Protein AF-A0A1Y4BLJ4-F1 (afdb_monomer_lite)

Foldseek 3Di:
DDDDDDDDDDDDDDDDDDDDDDDDDDDDDDDDDDDDDDDDDDDDDDDDDDDDDDDDDDDDDDDDDDDDDDDDDDDDDDDDDDDDDDDDDDDDDDDDDDDDDDDDDDDPDPPPCDPDPPPPDQDPLSQVCLQQVENAAEEDLLALADQNQPAVCVVLVFQEEEEADDVCQPDVVSVVVSVVSHDPNHHYHYYYLVVVLVCRVVRVNSVGNYHYYYNDLVSVLSSVVSPRDAQEYEYAADDPDDDDWDDQDPRDTHDPVSLVSVQVCVVVNYFYWYDHHPPDDIDTCNVVSD

Radius of gyration: 38.66 Å; chains: 1; bounding box: 115×110×74 Å

Sequence (290 aa):
MPAAWARSSCCPTPRRSSAIERACCASRSTRGAMPSCSVSTGPAPRPSASSRTTWSSATSCSPGRTPRSLRSITGRRACGRPRPTPRRAVASTVARATCSTSPTAFARVGAHRGPRPRCSTATDKDRRDMETGIIHFRVDDRMLHGIVATQWVPISKATRAMVVDGPASTNDVVRASLKMACPPGVALSVIDCTKATNNILAGKYANQRVFCVFRYIRSAYELFRAGVPMPQLNLGNVTQNTGNVTVLDKTVRVSDEERDMLREMRDGGVKITVRFLPGDTEQDVGSLLG

pLDDT: mean 70.47, std 27.82, range [27.05, 98.44]

Secondary structure (DSSP, 8-state):
-----------------------------------------PPPPPPP--------------------------------PPPPPP----------PPP--------------PPPP------HHHHHHHHH-EEEEEEETT-S-THIIIIIHHHTT-SEEEEE-HHHHH-HHHHHHHHHHSPTTPEEEEE-HHHHHHHHHTTTTTTS-EEEEESSHHHHHHHHHTT---SEEEEEEB----SS-EEEETTEEE-HHHHHHHHHHHHTT-EEEE-SSTTSPPEE-TTT--

Structure (mmCIF, N/CA/C/O backbone):
data_AF-A0A1Y4BLJ4-F1
#
_entry.id   AF-A0A1Y4BLJ4-F1
#
loop_
_atom_site.group_PDB
_atom_site.id
_atom_site.type_symbol
_atom_site.label_atom_id
_atom_site.label_alt_id
_atom_site.label_comp_id
_atom_site.label_asym_id
_atom_site.label_entity_id
_atom_site.label_seq_id
_atom_site.pdbx_PDB_ins_code
_atom_site.Cartn_x
_atom_site.Cartn_y
_atom_site.Cartn_z
_atom_site.occupancy
_atom_site.B_iso_or_equiv
_atom_site.auth_seq_id
_atom_site.auth_comp_id
_atom_site.auth_asym_id
_atom_site.auth_atom_id
_atom_site.pdbx_PDB_model_num
ATOM 1 N N . MET A 1 1 ? -51.574 -31.878 -22.150 1.00 35.66 1 MET A N 1
ATOM 2 C CA . MET A 1 1 ? -50.120 -31.615 -22.293 1.00 35.66 1 MET A CA 1
ATOM 3 C C . MET A 1 1 ? -49.886 -30.941 -23.643 1.00 35.66 1 MET A C 1
ATOM 5 O O . MET A 1 1 ? -50.709 -31.164 -24.521 1.00 35.66 1 MET A O 1
ATOM 9 N N . PRO A 1 2 ? -48.911 -30.026 -23.760 1.00 59.56 2 PRO A N 1
ATOM 10 C CA . PRO A 1 2 ? -49.129 -28.598 -23.497 1.00 59.56 2 PRO A CA 1
ATOM 11 C C . PRO A 1 2 ? -49.473 -27.775 -24.751 1.00 59.56 2 PRO A C 1
ATOM 13 O O . PRO A 1 2 ? -49.305 -28.229 -25.877 1.00 59.56 2 PRO A O 1
ATOM 16 N N . ALA A 1 3 ? -49.924 -26.538 -24.534 1.00 37.41 3 ALA A N 1
ATOM 17 C CA . ALA A 1 3 ? -50.293 -25.584 -25.577 1.00 37.41 3 ALA A CA 1
ATOM 18 C C . ALA A 1 3 ? -49.527 -24.257 -25.424 1.00 37.41 3 ALA A C 1
ATOM 20 O O . ALA A 1 3 ? -49.314 -23.838 -24.294 1.00 37.41 3 ALA A O 1
ATOM 21 N N . ALA A 1 4 ? -49.241 -23.610 -26.566 1.00 38.72 4 ALA A N 1
ATOM 22 C CA . ALA A 1 4 ? -49.120 -22.154 -26.801 1.00 38.72 4 ALA A CA 1
ATOM 23 C C . ALA A 1 4 ? -48.122 -21.299 -25.961 1.00 38.72 4 ALA A C 1
ATOM 25 O O . ALA A 1 4 ? -47.819 -21.607 -24.822 1.00 38.72 4 ALA A O 1
ATOM 26 N N . TRP A 1 5 ? -47.569 -20.166 -26.423 1.00 32.75 5 TRP A N 1
ATOM 27 C CA . TRP A 1 5 ? -47.497 -19.497 -27.742 1.00 32.75 5 TRP A CA 1
ATOM 28 C C . TRP A 1 5 ? -46.271 -18.538 -27.744 1.00 32.75 5 TRP A C 1
ATOM 30 O O . TRP A 1 5 ? -45.595 -18.383 -26.731 1.00 32.75 5 TRP A O 1
ATOM 40 N N . ALA A 1 6 ? -45.968 -17.897 -28.877 1.00 37.75 6 ALA A N 1
ATOM 41 C CA . ALA A 1 6 ? -44.774 -17.056 -29.079 1.00 37.75 6 ALA A CA 1
ATOM 42 C C . ALA A 1 6 ? -44.857 -15.624 -28.495 1.00 37.75 6 ALA A C 1
ATOM 44 O O . ALA A 1 6 ? -45.963 -15.101 -28.349 1.00 37.75 6 ALA A O 1
ATOM 45 N N . ARG A 1 7 ? -43.698 -14.932 -28.366 1.00 33.34 7 ARG A N 1
ATOM 46 C CA . ARG A 1 7 ? -43.428 -13.659 -29.097 1.00 33.34 7 ARG A CA 1
ATOM 47 C C . ARG A 1 7 ? -42.016 -13.041 -28.940 1.00 33.34 7 ARG A C 1
ATOM 49 O O . ARG A 1 7 ? -41.541 -12.811 -27.840 1.00 33.34 7 ARG A O 1
ATOM 56 N N . SER A 1 8 ? -41.431 -12.736 -30.106 1.00 35.31 8 SER A N 1
ATOM 57 C CA . SER A 1 8 ? -40.645 -11.548 -30.527 1.00 35.31 8 SER A CA 1
ATOM 58 C C . SER A 1 8 ? -39.742 -10.744 -29.568 1.00 35.31 8 SER A C 1
ATOM 60 O O . SER A 1 8 ? -40.164 -10.212 -28.547 1.00 35.31 8 SER A O 1
ATOM 62 N N . SER A 1 9 ? -38.530 -10.499 -30.074 1.00 39.00 9 SER A N 1
ATOM 63 C CA . SER A 1 9 ? -37.517 -9.517 -29.666 1.00 39.00 9 SER A CA 1
ATOM 64 C C . SER A 1 9 ? -37.876 -8.052 -29.986 1.00 39.00 9 SER A C 1
ATOM 66 O O . SER A 1 9 ? -38.661 -7.792 -30.896 1.00 39.00 9 SER A O 1
ATOM 68 N N . CYS A 1 10 ? -37.226 -7.092 -29.306 1.00 32.41 10 CYS A N 1
ATOM 69 C CA . CYS A 1 10 ? -37.068 -5.711 -29.793 1.00 32.41 10 CYS A CA 1
ATOM 70 C C . CYS A 1 10 ? -35.904 -4.959 -29.103 1.00 32.41 10 CYS A C 1
ATOM 72 O O . CYS A 1 10 ? -35.765 -5.013 -27.883 1.00 32.41 10 CYS A O 1
ATOM 74 N N . CYS A 1 11 ? -35.101 -4.219 -29.877 1.00 30.95 11 CYS A N 1
ATOM 75 C CA . CYS A 1 11 ? -34.171 -3.195 -29.372 1.00 30.95 11 CYS A CA 1
ATOM 76 C C . CYS A 1 11 ? -34.894 -1.848 -29.156 1.00 30.95 11 CYS A C 1
ATOM 78 O O . CYS A 1 11 ? -35.890 -1.596 -29.834 1.00 30.95 11 CYS A O 1
ATOM 80 N N . PRO A 1 12 ? -34.339 -0.924 -28.346 1.00 43.19 12 PRO A N 1
ATOM 81 C CA . PRO A 1 12 ? -34.752 0.478 -28.355 1.00 43.19 12 PRO A CA 1
ATOM 82 C C . PRO A 1 12 ? -33.620 1.440 -28.771 1.00 43.19 12 PRO A C 1
ATOM 84 O O . PRO A 1 12 ? -32.671 1.658 -28.025 1.00 43.19 12 PRO A O 1
ATOM 87 N N . THR A 1 13 ? -33.774 2.099 -29.923 1.00 33.59 13 THR A N 1
ATOM 88 C CA . THR A 1 13 ? -33.247 3.454 -30.214 1.00 33.59 13 THR A CA 1
ATOM 89 C C . THR A 1 13 ? -34.308 4.202 -31.071 1.00 33.59 13 THR A C 1
ATOM 91 O O . THR A 1 13 ? -35.370 3.632 -31.329 1.00 33.59 13 THR A O 1
ATOM 94 N N . PRO A 1 14 ? -34.199 5.514 -31.360 1.00 55.25 14 PRO A N 1
ATOM 95 C CA . PRO A 1 14 ? -34.976 6.510 -30.620 1.00 55.25 14 PRO A CA 1
ATOM 96 C C . PRO A 1 14 ? -35.946 7.317 -31.508 1.00 55.25 14 PRO A C 1
ATOM 98 O O . PRO A 1 14 ? -35.829 7.326 -32.734 1.00 55.25 14 PRO A O 1
ATOM 101 N N . ARG A 1 15 ? -36.859 8.104 -30.911 1.00 29.83 15 ARG A N 1
ATOM 102 C CA . ARG A 1 15 ? -37.579 9.152 -31.664 1.00 29.83 15 ARG A CA 1
ATOM 103 C C . ARG A 1 15 ? -37.903 10.413 -30.860 1.00 29.83 15 ARG A C 1
ATOM 105 O O . ARG A 1 15 ? -38.244 10.358 -29.686 1.00 29.83 15 ARG A O 1
ATOM 112 N N . ARG A 1 16 ? -37.768 11.550 -31.551 1.00 32.91 16 ARG A N 1
ATOM 113 C CA . ARG A 1 16 ? -38.092 12.921 -31.117 1.00 32.91 16 ARG A CA 1
ATOM 114 C C . ARG A 1 16 ? -39.592 13.221 -31.221 1.00 32.91 16 ARG A C 1
ATOM 116 O O . ARG A 1 16 ? -40.241 12.637 -32.086 1.00 32.91 16 ARG A O 1
ATOM 123 N N . SER A 1 17 ? -40.035 14.223 -30.447 1.00 33.62 17 SER A N 1
ATOM 124 C CA . SER A 1 17 ? -40.948 15.353 -30.784 1.00 33.62 17 SER A CA 1
ATOM 125 C C . SER A 1 17 ? -41.702 15.810 -29.516 1.00 33.62 17 SER A C 1
ATOM 127 O O . SER A 1 17 ? -41.994 14.966 -28.682 1.00 33.62 17 SER A O 1
ATOM 129 N N . SER A 1 18 ? -42.045 17.083 -29.275 1.00 34.25 18 SER A N 1
ATOM 130 C CA . SER A 1 18 ? -41.804 18.328 -30.032 1.00 34.25 18 SER A CA 1
ATOM 131 C C . SER A 1 18 ? -42.092 19.588 -29.189 1.00 34.25 18 SER A C 1
ATOM 133 O O . SER A 1 18 ? -43.053 19.597 -28.435 1.00 34.25 18 SER A O 1
ATOM 135 N N . ALA A 1 19 ? -41.307 20.644 -29.442 1.00 32.88 19 ALA A N 1
ATOM 136 C CA . ALA A 1 19 ? -41.640 22.081 -29.431 1.00 32.88 19 ALA A CA 1
ATOM 137 C C . ALA A 1 19 ? -42.414 22.738 -28.263 1.00 32.88 19 ALA A C 1
ATOM 139 O O . ALA A 1 19 ? -43.613 22.542 -28.103 1.00 32.88 19 ALA A O 1
ATOM 140 N N . ILE A 1 20 ? -41.720 23.681 -27.612 1.00 35.00 20 ILE A N 1
ATOM 141 C CA . ILE A 1 20 ? -42.075 25.109 -27.413 1.00 35.00 20 ILE A CA 1
ATOM 142 C C . ILE A 1 20 ? -40.820 25.794 -26.808 1.00 35.00 20 ILE A C 1
ATOM 144 O O . ILE A 1 20 ? -40.129 25.144 -26.029 1.00 35.00 20 ILE A O 1
ATOM 148 N N . GLU A 1 21 ? -40.406 27.044 -27.056 1.00 32.53 21 GLU A N 1
ATOM 149 C CA . GLU A 1 21 ? -40.410 27.956 -28.226 1.00 32.53 21 GLU A CA 1
ATOM 150 C C . GLU A 1 21 ? -39.072 28.759 -28.150 1.00 32.53 21 GLU A C 1
ATOM 152 O O . GLU A 1 21 ? -38.443 28.813 -27.096 1.00 32.53 21 GLU A O 1
ATOM 157 N N . ARG A 1 22 ? -38.426 29.159 -29.258 1.00 36.25 22 ARG A N 1
ATOM 158 C CA . ARG A 1 22 ? -38.391 30.527 -29.849 1.00 36.25 22 ARG A CA 1
ATOM 159 C C . ARG A 1 22 ? -38.376 31.709 -28.854 1.00 36.25 22 ARG A C 1
ATOM 161 O O . ARG A 1 22 ? -39.204 31.754 -27.961 1.00 36.25 22 ARG A O 1
ATOM 168 N N . ALA A 1 23 ? -37.543 32.751 -28.997 1.00 34.19 23 ALA A N 1
ATOM 169 C CA . ALA A 1 23 ? -36.453 33.122 -29.935 1.00 34.19 23 ALA A CA 1
ATOM 170 C C . ALA A 1 23 ? -35.557 34.199 -29.222 1.00 34.19 23 ALA A C 1
ATOM 172 O O . ALA A 1 23 ? -35.856 34.534 -28.084 1.00 34.19 23 ALA A O 1
ATOM 173 N N . CYS A 1 24 ? -34.474 34.811 -29.733 1.00 27.05 24 CYS A N 1
ATOM 174 C CA . CYS A 1 24 ? -33.961 34.959 -31.096 1.00 27.05 24 CYS A CA 1
ATOM 175 C C . CYS A 1 24 ? -32.434 35.247 -31.136 1.00 27.05 24 CYS A C 1
ATOM 177 O O . CYS A 1 24 ? -31.898 35.910 -30.255 1.00 27.05 24 CYS A O 1
ATOM 179 N N . CYS A 1 25 ? -31.790 34.746 -32.199 1.00 28.75 25 CYS A N 1
ATOM 180 C CA . CYS A 1 25 ? -30.674 35.283 -33.006 1.00 28.75 25 CYS A CA 1
ATOM 181 C C . CYS A 1 25 ? -29.884 36.528 -32.529 1.00 28.75 25 CYS A C 1
ATOM 183 O O . CYS A 1 25 ? -30.469 37.572 -32.289 1.00 28.75 25 CYS A O 1
ATOM 185 N N . ALA A 1 26 ? -28.545 36.457 -32.423 1.00 31.36 26 ALA A N 1
ATOM 186 C CA . ALA A 1 26 ? -27.520 36.627 -33.493 1.00 31.36 26 ALA A CA 1
ATOM 187 C C . ALA A 1 26 ? -27.011 38.097 -33.588 1.00 31.36 26 ALA A C 1
ATOM 189 O O . ALA A 1 26 ? -27.719 39.001 -33.183 1.00 31.36 26 ALA A O 1
ATOM 190 N N . SER A 1 27 ? -25.800 38.440 -34.058 1.00 30.98 27 SER A N 1
ATOM 191 C CA . SER A 1 27 ? -24.889 37.737 -34.977 1.00 30.98 27 SER A CA 1
ATOM 192 C C . SER A 1 27 ? -23.421 38.226 -34.926 1.00 30.98 27 SER A C 1
ATOM 194 O O . SER A 1 27 ? -23.173 39.389 -34.643 1.00 30.98 27 SER A O 1
ATOM 196 N N . ARG A 1 28 ? -22.491 37.358 -35.363 1.00 32.22 28 ARG A N 1
ATOM 197 C CA . ARG A 1 28 ? -21.242 37.624 -36.135 1.00 32.22 28 ARG A CA 1
ATOM 198 C C . ARG A 1 28 ? -20.278 38.771 -35.735 1.00 32.22 28 ARG A C 1
ATOM 200 O O . ARG A 1 28 ? -20.474 39.921 -36.090 1.00 32.22 28 ARG A O 1
ATOM 207 N N . SER A 1 29 ? -19.085 38.349 -35.298 1.00 34.62 29 SER A N 1
ATOM 208 C CA . SER A 1 29 ? -17.790 38.571 -35.986 1.00 34.62 29 SER A CA 1
ATOM 209 C C . SER A 1 29 ? -17.486 39.947 -36.619 1.00 34.62 29 SER A C 1
ATOM 211 O O . SER A 1 29 ? -17.826 40.181 -37.781 1.00 34.62 29 SER A O 1
ATOM 213 N N . THR A 1 30 ? -16.561 40.685 -35.999 1.00 34.88 30 THR A N 1
ATOM 214 C CA . THR A 1 30 ? -15.548 41.503 -36.699 1.00 34.88 30 THR A CA 1
ATOM 215 C C . THR A 1 30 ? -14.165 41.325 -36.062 1.00 34.88 30 THR A C 1
ATOM 217 O O . THR A 1 30 ? -14.036 41.015 -34.880 1.00 34.88 30 THR A O 1
ATOM 220 N N . ARG A 1 31 ? -13.114 41.470 -36.879 1.00 34.25 31 ARG A N 1
ATOM 221 C CA . ARG A 1 31 ? -11.702 41.450 -36.453 1.00 34.25 31 ARG A CA 1
ATOM 222 C C . ARG A 1 31 ? -11.334 42.825 -35.882 1.00 34.25 31 ARG A C 1
ATOM 224 O O . ARG A 1 31 ? -11.789 43.822 -36.433 1.00 34.25 31 ARG A O 1
ATOM 231 N N . GLY A 1 32 ? -10.452 42.895 -34.885 1.00 29.45 32 GLY A N 1
ATOM 232 C CA . GLY A 1 32 ? -9.951 44.180 -34.380 1.00 29.45 32 GLY A CA 1
ATOM 233 C C . GLY A 1 32 ? -8.792 44.051 -33.389 1.00 29.45 32 GLY A C 1
ATOM 234 O O . GLY A 1 32 ? -8.998 43.580 -32.283 1.00 29.45 32 GLY A O 1
ATOM 235 N N . ALA A 1 33 ? -7.604 44.453 -33.849 1.00 32.00 33 ALA A N 1
ATOM 236 C CA . ALA A 1 33 ? -6.382 44.887 -33.150 1.00 32.00 33 ALA A CA 1
ATOM 237 C C . ALA A 1 33 ? -6.134 44.569 -31.651 1.00 32.00 33 ALA A C 1
ATOM 239 O O . ALA A 1 33 ? -6.937 44.854 -30.767 1.00 32.00 33 ALA A O 1
ATOM 240 N N . MET A 1 34 ? -4.892 44.153 -31.364 1.00 34.72 34 MET A N 1
ATOM 241 C CA . MET A 1 34 ? -4.270 44.296 -30.038 1.00 34.72 34 MET A CA 1
ATOM 242 C C . MET A 1 34 ? -4.159 45.770 -29.615 1.00 34.72 34 MET A C 1
ATOM 244 O O . MET A 1 34 ? -3.979 46.642 -30.468 1.00 34.72 34 MET A O 1
ATOM 248 N N . PRO A 1 35 ? -4.052 46.015 -28.300 1.00 43.50 35 PRO A N 1
ATOM 249 C CA . PRO A 1 35 ? -3.021 46.920 -27.797 1.00 43.50 35 PRO A CA 1
ATOM 250 C C . PRO A 1 35 ? -2.031 46.200 -26.874 1.00 43.50 35 PRO A C 1
ATOM 252 O O . PRO A 1 35 ? -2.397 45.430 -25.989 1.00 43.50 35 PRO A O 1
ATOM 255 N N . SER A 1 36 ? -0.753 46.508 -27.062 1.00 36.56 36 SER A N 1
ATOM 256 C CA . SER A 1 36 ? 0.335 46.178 -26.145 1.00 36.56 36 SER A CA 1
ATOM 257 C C . SER A 1 36 ? 0.337 47.088 -24.912 1.00 36.56 36 SER A C 1
ATOM 259 O O . SER A 1 36 ? 0.323 48.304 -25.077 1.00 36.56 36 SER A O 1
ATOM 261 N N . CYS A 1 37 ? 0.508 46.518 -23.717 1.00 30.61 37 CYS A N 1
ATOM 262 C CA . CYS A 1 37 ? 1.070 47.182 -22.531 1.00 30.61 37 CYS A CA 1
ATOM 263 C C . CYS A 1 37 ? 1.737 46.092 -21.669 1.00 30.61 37 CYS A C 1
ATOM 265 O O . CYS A 1 37 ? 1.065 45.228 -21.120 1.00 30.61 37 CYS A O 1
ATOM 267 N N . SER A 1 38 ? 3.055 45.913 -21.778 1.00 38.31 38 SER A N 1
ATOM 268 C CA . SER A 1 38 ? 4.094 46.624 -21.008 1.00 38.31 38 SER A CA 1
ATOM 269 C C . SER A 1 38 ? 4.268 46.063 -19.591 1.00 38.31 38 SER A C 1
ATOM 271 O O . SER A 1 38 ? 3.486 46.343 -18.687 1.00 38.31 38 SER A O 1
ATOM 273 N N . VAL A 1 39 ? 5.338 45.283 -19.421 1.00 33.94 39 VAL A N 1
ATOM 274 C CA . VAL A 1 39 ? 5.789 44.698 -18.150 1.00 33.94 39 VAL A CA 1
ATOM 275 C C . VAL A 1 39 ? 6.180 45.800 -17.161 1.00 33.94 39 VAL A C 1
ATOM 277 O O . VAL A 1 39 ? 6.984 46.664 -17.501 1.00 33.94 39 VAL A O 1
ATOM 280 N N . SER A 1 40 ? 5.697 45.721 -15.920 1.00 36.75 40 SER A N 1
ATOM 281 C CA . SER A 1 40 ? 6.215 46.502 -14.791 1.00 36.75 40 SER A CA 1
ATOM 282 C C . SER A 1 40 ? 6.749 45.574 -13.693 1.00 36.75 40 SER A C 1
ATOM 284 O O . SER A 1 40 ? 6.015 44.917 -12.959 1.00 36.75 40 SER A O 1
ATOM 286 N N . THR A 1 41 ? 8.074 45.501 -13.589 1.00 37.34 41 THR A N 1
ATOM 287 C CA . THR A 1 41 ? 8.782 44.772 -12.530 1.00 37.34 41 THR A CA 1
ATOM 288 C C . THR A 1 41 ? 8.786 45.578 -11.230 1.00 37.34 41 THR A C 1
ATOM 290 O O . THR A 1 41 ? 9.502 46.574 -11.129 1.00 37.34 41 THR A O 1
ATOM 293 N N . GLY A 1 42 ? 8.029 45.136 -10.222 1.00 36.09 42 GLY A N 1
ATOM 294 C CA . GLY A 1 42 ? 8.128 45.639 -8.846 1.00 36.09 42 GLY A CA 1
ATOM 295 C C . GLY A 1 42 ? 9.222 44.900 -8.049 1.00 36.09 42 GLY A C 1
ATOM 296 O O . GLY A 1 42 ? 9.293 43.673 -8.145 1.00 36.09 42 GLY A O 1
ATOM 297 N N . PRO A 1 43 ? 10.092 45.591 -7.286 1.00 53.94 43 PRO A N 1
ATOM 298 C CA . PRO A 1 43 ? 11.220 44.961 -6.597 1.00 53.94 43 PRO A CA 1
ATOM 299 C C . PRO A 1 43 ? 10.835 44.279 -5.273 1.00 53.94 43 PRO A C 1
ATOM 301 O O . PRO A 1 43 ? 9.927 44.708 -4.563 1.00 53.94 43 PRO A O 1
ATOM 304 N N . ALA A 1 44 ? 11.589 43.238 -4.910 1.00 40.44 44 ALA A N 1
ATOM 305 C CA . ALA A 1 44 ? 11.437 42.510 -3.651 1.00 40.44 44 ALA A CA 1
ATOM 306 C C . ALA A 1 44 ? 11.910 43.326 -2.421 1.00 40.44 44 ALA A C 1
ATOM 308 O O . ALA A 1 44 ? 12.878 44.088 -2.527 1.00 40.44 44 ALA A O 1
ATOM 309 N N . PRO A 1 45 ? 11.294 43.140 -1.235 1.00 49.47 45 PRO A N 1
ATOM 310 C CA . PRO A 1 45 ? 11.709 43.819 -0.011 1.00 49.47 45 PRO A CA 1
ATOM 311 C C . PRO A 1 45 ? 13.050 43.286 0.519 1.00 49.47 45 PRO A C 1
ATOM 313 O O . PRO A 1 45 ? 13.286 42.079 0.585 1.00 49.47 45 PRO A O 1
ATOM 316 N N . ARG A 1 46 ? 13.928 44.203 0.943 1.00 41.28 46 ARG A N 1
ATOM 317 C CA . ARG A 1 46 ? 15.187 43.893 1.642 1.00 41.28 46 ARG A CA 1
ATOM 318 C C . ARG A 1 46 ? 14.959 43.802 3.159 1.00 41.28 46 ARG A C 1
ATOM 320 O O . ARG A 1 46 ? 14.221 44.633 3.685 1.00 41.28 46 ARG A O 1
ATOM 327 N N . PRO A 1 47 ? 15.642 42.899 3.887 1.00 43.25 47 PRO A N 1
ATOM 328 C CA . PRO A 1 47 ? 15.666 42.938 5.346 1.00 43.25 47 PRO A CA 1
ATOM 329 C C . PRO A 1 47 ? 16.514 44.118 5.851 1.00 43.25 47 PRO A C 1
ATOM 331 O O . PRO A 1 47 ? 17.618 44.367 5.362 1.00 43.25 47 PRO A O 1
ATOM 334 N N . SER A 1 48 ? 15.998 44.840 6.844 1.00 39.88 48 SER A N 1
ATOM 335 C CA . SER A 1 48 ? 16.673 45.960 7.506 1.00 39.88 48 SER A CA 1
ATOM 336 C C . SER A 1 48 ? 17.665 45.479 8.566 1.00 39.88 48 SER A C 1
ATOM 338 O O . SER A 1 48 ? 17.301 44.682 9.429 1.00 39.88 48 SER A O 1
ATOM 340 N N . ALA A 1 49 ? 18.885 46.020 8.555 1.00 36.88 49 ALA A N 1
ATOM 341 C CA . ALA A 1 49 ? 19.886 45.784 9.592 1.00 36.88 49 ALA A CA 1
ATOM 342 C C . ALA A 1 49 ? 20.111 47.043 10.447 1.00 36.88 49 ALA A C 1
ATOM 344 O O . ALA A 1 49 ? 20.620 48.055 9.967 1.00 36.88 49 ALA A O 1
ATOM 345 N N . SER A 1 50 ? 19.784 46.942 11.732 1.00 36.38 50 SER A N 1
ATOM 346 C CA . SER A 1 50 ? 20.202 47.827 12.824 1.00 36.38 50 SER A CA 1
ATOM 347 C C . SER A 1 50 ? 20.283 46.963 14.096 1.00 36.38 50 SER A C 1
ATOM 349 O O . SER A 1 50 ? 19.567 45.973 14.203 1.00 36.38 50 SER A O 1
ATOM 351 N N . SER A 1 51 ? 21.162 47.201 15.065 1.00 36.81 51 SER A N 1
ATOM 352 C CA . SER A 1 51 ? 22.138 48.278 15.265 1.00 36.81 51 SER A CA 1
ATOM 353 C C . SER A 1 51 ? 23.415 47.715 15.912 1.00 36.81 51 SER A C 1
ATOM 355 O O . SER A 1 51 ? 23.395 46.669 16.558 1.00 36.81 51 SER A O 1
ATOM 357 N N . ARG A 1 52 ? 24.552 48.407 15.748 1.00 33.31 52 ARG A N 1
ATOM 358 C CA . ARG A 1 52 ? 25.746 48.146 16.568 1.00 33.31 52 ARG A CA 1
ATOM 359 C C . ARG A 1 52 ? 25.627 48.932 17.868 1.00 33.31 52 ARG A C 1
ATOM 361 O O . ARG A 1 52 ? 25.412 50.139 17.805 1.00 33.31 52 ARG A O 1
ATOM 368 N N . THR A 1 53 ? 25.910 48.283 18.990 1.00 35.81 53 THR A N 1
ATOM 369 C CA . THR A 1 53 ? 26.267 48.962 20.239 1.00 35.81 53 THR A CA 1
ATOM 370 C C . THR A 1 53 ? 27.689 48.557 20.598 1.00 35.81 53 THR A C 1
ATOM 372 O O . THR A 1 53 ? 27.979 47.380 20.800 1.00 35.81 53 THR A O 1
ATOM 375 N N . THR A 1 54 ? 28.593 49.528 20.630 1.00 35.38 54 THR A N 1
ATOM 376 C CA . THR A 1 54 ? 29.908 49.402 21.266 1.00 35.38 54 THR A CA 1
ATOM 377 C C . THR A 1 54 ? 29.788 49.788 22.742 1.00 35.38 54 THR A C 1
ATOM 379 O O . THR A 1 54 ? 28.921 50.588 23.077 1.00 35.38 54 THR A O 1
ATOM 382 N N . TRP A 1 55 ? 30.665 49.265 23.609 1.00 29.16 55 TRP A N 1
ATOM 383 C CA . TRP A 1 55 ? 31.563 50.068 24.466 1.00 29.16 55 TRP A CA 1
ATOM 384 C C . TRP A 1 55 ? 32.459 49.182 25.364 1.00 29.16 55 TRP A C 1
ATOM 386 O O . TRP A 1 55 ? 31.996 48.366 26.151 1.00 29.16 55 TRP A O 1
ATOM 396 N N . SER A 1 56 ? 33.766 49.368 25.181 1.00 30.20 56 SER A N 1
ATOM 397 C CA . SER A 1 56 ? 34.881 49.386 26.144 1.00 30.20 56 SER A CA 1
ATOM 398 C C . SER A 1 56 ? 34.803 48.693 27.526 1.00 30.20 56 SER A C 1
ATOM 400 O O . SER A 1 56 ? 34.298 49.244 28.496 1.00 30.20 56 SER A O 1
ATOM 402 N N . SER A 1 57 ? 35.508 47.559 27.625 1.00 31.08 57 SER A N 1
ATOM 403 C CA . SER A 1 57 ? 36.681 47.306 28.503 1.00 31.08 57 SER A CA 1
ATOM 404 C C . SER A 1 57 ? 36.783 47.841 29.955 1.00 31.08 57 SER A C 1
ATOM 406 O O . SER A 1 57 ? 37.006 49.031 30.167 1.00 31.08 57 SER A O 1
ATOM 408 N N . ALA A 1 58 ? 36.942 46.902 30.903 1.00 30.28 58 ALA A N 1
ATOM 409 C CA . ALA A 1 58 ? 37.930 46.925 32.004 1.00 30.28 58 ALA A CA 1
ATOM 410 C C . ALA A 1 58 ? 38.250 45.455 32.397 1.00 30.28 58 ALA A C 1
ATOM 412 O O . ALA A 1 58 ? 37.334 44.689 32.667 1.00 30.28 58 ALA A O 1
ATOM 413 N N . THR A 1 59 ? 39.451 44.913 32.165 1.00 30.66 59 THR A N 1
ATOM 414 C CA . THR 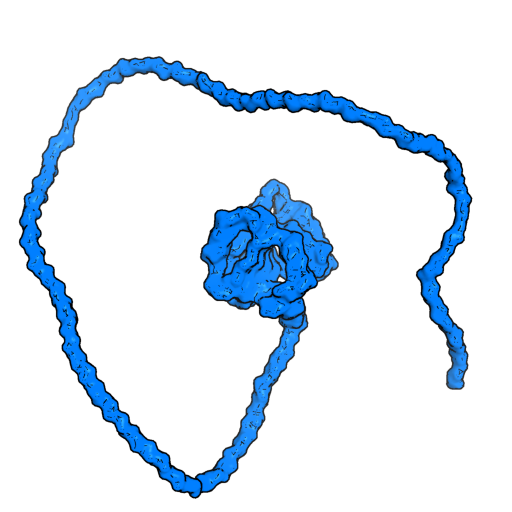A 1 59 ? 40.688 44.992 32.982 1.00 30.66 59 THR A CA 1
ATOM 415 C C . THR A 1 59 ? 40.674 44.165 34.279 1.00 30.66 59 THR A C 1
ATOM 417 O O . THR A 1 59 ? 40.204 44.627 35.312 1.00 30.66 59 THR A O 1
ATOM 420 N N . SER A 1 60 ? 41.316 42.989 34.260 1.00 31.27 60 SER A N 1
ATOM 421 C CA . SER A 1 60 ? 42.371 42.584 35.223 1.00 31.27 60 SER A CA 1
ATOM 422 C C . SER A 1 60 ? 42.939 41.194 34.874 1.00 31.27 60 SER A C 1
ATOM 424 O O . SER A 1 60 ? 42.257 40.372 34.265 1.00 31.27 60 SER A O 1
ATOM 426 N N . CYS A 1 61 ? 44.211 40.942 35.210 1.00 28.47 61 CYS A N 1
ATOM 427 C CA . CYS A 1 61 ? 44.970 39.766 34.765 1.00 28.47 61 CYS A CA 1
ATOM 428 C C . CYS A 1 61 ? 45.606 38.984 35.928 1.00 28.47 61 CYS A C 1
ATOM 430 O O . CYS A 1 61 ? 46.374 39.582 36.675 1.00 28.47 61 CYS A O 1
ATOM 432 N N . SER A 1 62 ? 45.461 37.647 35.902 1.00 35.00 62 SER A N 1
ATOM 433 C CA . SER A 1 62 ? 46.500 36.646 36.269 1.00 35.00 62 SER A CA 1
ATOM 434 C C . SER A 1 62 ? 47.002 36.598 37.743 1.00 35.00 62 SER A C 1
ATOM 436 O O . SER A 1 62 ? 46.664 37.487 38.516 1.00 35.00 62 SER A O 1
ATOM 438 N N . PRO A 1 63 ? 47.813 35.591 38.185 1.00 49.91 63 PRO A N 1
ATOM 439 C CA . PRO A 1 63 ? 48.400 34.454 37.448 1.00 49.91 63 PRO A CA 1
ATOM 440 C C . PRO A 1 63 ? 48.326 33.040 38.101 1.00 49.91 63 PRO A C 1
ATOM 442 O O . PRO A 1 63 ? 48.344 32.880 39.315 1.00 49.91 63 PRO A O 1
ATOM 445 N N . GLY A 1 64 ? 48.496 32.005 37.260 1.00 28.17 64 GLY A N 1
ATOM 446 C CA . GLY A 1 64 ? 49.540 30.978 37.471 1.00 28.17 64 GLY A CA 1
ATOM 447 C C . GLY A 1 64 ? 49.199 29.618 38.117 1.00 28.17 64 GLY A C 1
ATOM 448 O O . GLY A 1 64 ? 49.023 29.529 39.325 1.00 28.17 64 GLY A O 1
ATOM 449 N N . ARG A 1 65 ? 49.350 28.523 37.343 1.00 31.53 65 ARG A N 1
ATOM 450 C CA . ARG A 1 65 ? 50.471 27.545 37.466 1.00 31.53 65 ARG A CA 1
ATOM 451 C C . ARG A 1 65 ? 50.328 26.323 36.532 1.00 31.53 65 ARG A C 1
ATOM 453 O O . ARG A 1 65 ? 49.402 25.532 36.638 1.00 31.53 65 ARG A O 1
ATOM 460 N N . THR A 1 66 ? 51.344 26.126 35.698 1.00 36.31 66 THR A N 1
ATOM 461 C CA . THR A 1 66 ? 51.840 24.829 35.174 1.00 36.31 66 THR A CA 1
ATOM 462 C C . THR A 1 66 ? 53.292 24.670 35.717 1.00 36.31 66 THR A C 1
ATOM 464 O O . THR A 1 66 ? 53.644 25.478 36.587 1.00 36.31 66 THR A O 1
ATOM 467 N N . PRO A 1 67 ? 54.198 23.752 35.283 1.00 53.38 67 PRO A N 1
ATOM 468 C CA . PRO A 1 67 ? 54.096 22.601 34.363 1.00 53.38 67 PRO A CA 1
ATOM 469 C C . PRO A 1 67 ? 54.847 21.315 34.831 1.00 53.38 67 PRO A C 1
ATOM 471 O O . PRO A 1 67 ? 55.559 21.334 35.831 1.00 53.38 67 PRO A O 1
ATOM 474 N N . ARG A 1 68 ? 54.798 20.231 34.026 1.00 32.41 68 ARG A N 1
ATOM 475 C CA . ARG A 1 68 ? 55.963 19.409 33.567 1.00 32.41 68 ARG A CA 1
ATOM 476 C C . ARG A 1 68 ? 55.492 18.263 32.645 1.00 32.41 68 ARG A C 1
ATOM 478 O O . ARG A 1 68 ? 54.610 17.506 33.015 1.00 32.41 68 ARG A O 1
ATOM 485 N N . SER A 1 69 ? 55.845 18.271 31.354 1.00 33.53 69 SER A N 1
ATOM 486 C CA . SER A 1 69 ? 57.073 17.743 30.702 1.00 33.53 69 SER A CA 1
ATOM 487 C C . SER A 1 69 ? 57.031 16.223 30.448 1.00 33.53 69 SER A C 1
ATOM 489 O O . SER A 1 69 ? 57.149 15.439 31.381 1.00 33.53 69 SER A O 1
ATOM 491 N N . LEU A 1 70 ? 56.774 15.770 29.215 1.00 36.81 70 LEU A N 1
ATOM 492 C CA . LEU A 1 70 ? 57.769 15.571 28.138 1.00 36.81 70 LEU A CA 1
ATOM 493 C C . LEU A 1 70 ? 58.921 14.615 28.491 1.00 36.81 70 LEU A C 1
ATOM 495 O O . LEU A 1 70 ? 59.807 14.974 29.262 1.00 36.81 70 LEU A O 1
ATOM 499 N N . ARG A 1 71 ? 58.988 13.490 27.766 1.00 32.06 71 ARG A N 1
ATOM 500 C CA . ARG A 1 71 ? 60.236 12.894 27.257 1.00 32.06 71 ARG A CA 1
ATOM 501 C C . ARG A 1 71 ? 59.952 12.105 25.978 1.00 32.06 71 ARG A C 1
ATOM 503 O O . ARG A 1 71 ? 59.104 11.222 25.963 1.00 32.06 71 ARG A O 1
ATOM 510 N N . SER A 1 72 ? 60.685 12.429 24.920 1.00 35.00 72 SER A N 1
ATOM 511 C CA . SER A 1 72 ? 60.834 11.611 23.718 1.00 35.00 72 SER A CA 1
ATOM 512 C C . SER A 1 72 ? 62.084 10.738 23.855 1.00 35.00 72 SER A C 1
ATOM 514 O O . SER A 1 72 ? 63.088 11.189 24.406 1.00 35.00 72 SER A O 1
ATOM 516 N N . ILE A 1 73 ? 62.049 9.511 23.329 1.00 38.66 73 ILE A N 1
ATOM 517 C CA . ILE A 1 73 ? 63.251 8.721 23.023 1.00 38.66 73 ILE A CA 1
ATOM 518 C C . ILE A 1 73 ? 63.079 8.092 21.636 1.00 38.66 73 ILE A C 1
ATOM 520 O O . ILE A 1 73 ? 61.996 7.655 21.250 1.00 38.66 73 ILE A O 1
ATOM 524 N N . THR A 1 74 ? 64.164 8.121 20.870 1.00 36.47 74 THR A N 1
ATOM 525 C CA . THR A 1 74 ? 64.293 7.650 19.491 1.00 36.47 74 THR A CA 1
ATOM 526 C C . THR A 1 74 ? 64.571 6.145 19.419 1.00 36.47 74 THR A C 1
ATOM 528 O O . THR A 1 74 ? 65.157 5.566 20.328 1.00 36.47 74 THR A O 1
ATOM 531 N N . GLY A 1 75 ? 64.212 5.496 18.304 1.00 30.08 75 GLY A N 1
ATOM 532 C CA . GLY A 1 75 ? 64.522 4.075 18.108 1.00 30.08 75 GLY A CA 1
ATOM 533 C C . GLY A 1 75 ? 64.183 3.545 16.716 1.00 30.08 75 GLY A C 1
ATOM 534 O O . GLY A 1 75 ? 63.087 3.048 16.484 1.00 30.08 75 GLY A O 1
ATOM 535 N N . ARG A 1 76 ? 65.141 3.601 15.781 1.00 37.72 76 ARG A N 1
ATOM 536 C CA . ARG A 1 76 ? 65.065 2.824 14.529 1.00 37.72 76 ARG A CA 1
ATOM 537 C C . ARG A 1 76 ? 65.188 1.328 14.838 1.00 37.72 76 ARG A C 1
ATOM 539 O O . ARG A 1 76 ? 66.109 0.952 15.556 1.00 37.72 76 ARG A O 1
ATOM 546 N N . ARG A 1 77 ? 64.420 0.484 14.139 1.00 34.34 77 ARG A N 1
ATOM 547 C CA . ARG A 1 77 ? 64.903 -0.794 13.569 1.00 34.34 77 ARG A CA 1
ATOM 548 C C . ARG A 1 77 ? 63.935 -1.306 12.504 1.00 34.34 77 ARG A C 1
ATOM 550 O O . ARG A 1 77 ? 62.727 -1.292 12.699 1.00 34.34 77 ARG A O 1
ATOM 557 N N . ALA A 1 78 ? 64.488 -1.745 11.377 1.00 36.28 78 ALA A N 1
ATOM 558 C CA . ALA A 1 78 ? 63.748 -2.363 10.286 1.00 36.28 78 ALA A CA 1
ATOM 559 C C . ALA A 1 78 ? 64.038 -3.869 10.257 1.00 36.28 78 ALA A C 1
ATOM 561 O O . ALA A 1 78 ? 65.181 -4.274 10.065 1.00 36.28 78 ALA A O 1
ATOM 562 N N . CYS A 1 79 ? 62.994 -4.677 10.416 1.00 34.88 79 CYS A N 1
ATOM 563 C CA . CYS A 1 79 ? 62.907 -6.107 10.105 1.00 34.88 79 CYS A CA 1
ATOM 564 C C . CYS A 1 79 ? 61.428 -6.318 9.729 1.00 34.88 79 CYS A C 1
ATOM 566 O O . CYS A 1 79 ? 60.563 -5.795 10.416 1.00 34.88 79 CYS A O 1
ATOM 568 N N . GLY A 1 80 ? 60.987 -6.997 8.680 1.00 30.52 80 GLY A N 1
ATOM 569 C CA . GLY A 1 80 ? 61.602 -7.923 7.743 1.00 30.52 80 GLY A CA 1
ATOM 570 C C . GLY A 1 80 ? 60.435 -8.774 7.229 1.00 30.52 80 GLY A C 1
ATOM 571 O O . GLY A 1 80 ? 59.925 -9.611 7.965 1.00 30.52 80 GLY A O 1
ATOM 572 N N . ARG A 1 81 ? 59.927 -8.506 6.017 1.00 37.59 81 ARG A N 1
ATOM 573 C CA . ARG A 1 81 ? 58.814 -9.282 5.437 1.00 37.59 81 ARG A CA 1
ATOM 574 C C . ARG A 1 81 ? 59.338 -10.641 4.950 1.00 37.59 81 ARG A C 1
ATOM 576 O O . ARG A 1 81 ? 60.185 -10.631 4.055 1.00 37.59 81 ARG A O 1
ATOM 583 N N . PRO A 1 82 ? 58.816 -11.791 5.411 1.00 41.69 82 PRO A N 1
ATOM 584 C CA . PRO A 1 82 ? 59.060 -13.053 4.726 1.00 41.69 82 PRO A CA 1
ATOM 585 C C . PRO A 1 82 ? 58.238 -13.101 3.429 1.00 41.69 82 PRO A C 1
ATOM 587 O O . PRO A 1 82 ? 57.019 -12.925 3.440 1.00 41.69 82 PRO A O 1
ATOM 590 N N . ARG A 1 83 ? 58.901 -13.344 2.292 1.00 37.53 83 ARG A N 1
ATOM 591 C CA . ARG A 1 83 ? 58.222 -13.770 1.056 1.00 37.53 83 ARG A CA 1
ATOM 592 C C . ARG A 1 83 ? 57.789 -15.236 1.215 1.00 37.53 83 ARG A C 1
ATOM 594 O O . ARG A 1 83 ? 58.627 -16.034 1.635 1.00 37.53 83 ARG A O 1
ATOM 601 N N . PRO A 1 84 ? 56.568 -15.635 0.820 1.00 49.38 84 PRO A N 1
ATOM 602 C CA . PRO A 1 84 ? 56.268 -17.046 0.615 1.00 49.38 84 PRO A CA 1
ATOM 603 C C . PRO A 1 84 ? 57.047 -17.566 -0.603 1.00 49.38 84 PRO A C 1
ATOM 605 O O . PRO A 1 84 ? 57.096 -16.918 -1.651 1.00 49.38 84 PRO A O 1
ATOM 608 N N . THR A 1 85 ? 57.677 -18.729 -0.462 1.00 44.75 85 THR A N 1
ATOM 609 C CA . THR A 1 85 ? 58.362 -19.433 -1.553 1.00 44.75 85 THR A CA 1
ATOM 610 C C . THR A 1 85 ? 57.373 -20.290 -2.352 1.00 44.75 85 THR A C 1
ATOM 612 O O . THR A 1 85 ? 56.432 -20.838 -1.775 1.00 44.75 85 THR A O 1
ATOM 615 N N . PRO A 1 86 ? 57.561 -20.459 -3.674 1.00 44.06 86 PRO A N 1
ATOM 616 C CA . PRO A 1 86 ? 56.736 -21.371 -4.455 1.00 44.06 86 PRO A CA 1
ATOM 617 C C . PRO A 1 86 ? 57.214 -22.812 -4.235 1.00 44.06 86 PRO A C 1
ATOM 619 O O . PRO A 1 86 ? 58.372 -23.136 -4.505 1.00 44.06 86 PRO A O 1
ATOM 622 N N . ARG A 1 87 ? 56.327 -23.710 -3.788 1.00 41.22 87 ARG A N 1
ATOM 623 C CA . ARG A 1 87 ? 56.608 -25.153 -3.759 1.00 41.22 87 ARG A CA 1
ATOM 624 C C . ARG A 1 87 ? 55.698 -25.926 -4.709 1.00 41.22 87 ARG A C 1
ATOM 626 O O . ARG A 1 87 ? 54.520 -26.100 -4.440 1.00 41.22 87 ARG A O 1
ATOM 633 N N . ARG A 1 88 ? 56.341 -26.416 -5.777 1.00 39.12 88 ARG A N 1
ATOM 634 C CA . ARG A 1 88 ? 56.063 -27.646 -6.541 1.00 39.12 88 ARG A CA 1
ATOM 635 C C . ARG A 1 88 ? 54.593 -28.020 -6.767 1.00 39.12 88 ARG A C 1
ATOM 637 O O . ARG A 1 88 ? 53.949 -28.614 -5.908 1.00 39.12 88 ARG A O 1
ATOM 644 N N . ALA A 1 89 ? 54.165 -27.864 -8.018 1.00 38.16 89 ALA A N 1
ATOM 645 C CA . ALA A 1 89 ? 53.133 -28.722 -8.585 1.00 38.16 89 ALA A CA 1
ATOM 646 C C . ALA A 1 89 ? 53.553 -30.201 -8.475 1.00 38.16 89 ALA A C 1
ATOM 648 O O . ALA A 1 89 ? 54.712 -30.544 -8.728 1.00 38.16 89 ALA A O 1
ATOM 649 N N . VAL A 1 90 ? 52.604 -31.064 -8.117 1.00 41.31 90 VAL A N 1
ATOM 650 C CA . VAL A 1 90 ? 52.753 -32.523 -8.150 1.00 41.31 90 VAL A CA 1
ATOM 651 C C . VAL A 1 90 ? 51.844 -33.035 -9.261 1.00 41.31 90 VAL A C 1
ATOM 653 O O . VAL A 1 90 ? 50.665 -32.688 -9.297 1.00 41.31 90 VAL A O 1
ATOM 656 N N . ALA A 1 91 ? 52.394 -33.808 -10.195 1.00 37.56 91 ALA A N 1
ATOM 657 C CA . ALA A 1 91 ? 51.619 -34.363 -11.296 1.00 37.56 91 ALA A CA 1
ATOM 658 C C . ALA A 1 91 ? 50.636 -35.422 -10.773 1.00 37.56 91 ALA A C 1
ATOM 660 O O . ALA A 1 91 ? 51.039 -36.334 -10.054 1.00 37.56 91 ALA A O 1
ATOM 661 N N . SER A 1 92 ? 49.364 -35.316 -11.164 1.00 41.00 92 SER A N 1
ATOM 662 C CA . SER A 1 92 ? 48.380 -36.383 -10.976 1.00 41.00 92 SER A CA 1
ATOM 663 C C . SER A 1 92 ? 48.263 -37.179 -12.272 1.00 41.00 92 SER A C 1
ATOM 665 O O . SER A 1 92 ? 47.870 -36.642 -13.309 1.00 41.00 92 SER A O 1
ATOM 667 N N . THR A 1 93 ? 48.652 -38.450 -12.221 1.00 42.06 93 THR A N 1
ATOM 668 C CA . THR A 1 93 ? 48.620 -39.367 -13.362 1.00 42.06 93 THR A CA 1
ATOM 669 C C . THR A 1 93 ? 47.181 -39.695 -13.752 1.00 42.06 93 THR A C 1
ATOM 671 O O . THR A 1 93 ? 46.404 -40.194 -12.939 1.00 42.06 93 THR A O 1
ATOM 674 N N . VAL A 1 94 ? 46.833 -39.476 -15.022 1.00 41.41 94 VAL A N 1
ATOM 675 C CA . VAL A 1 94 ? 45.524 -39.848 -15.577 1.00 41.41 94 VAL A CA 1
ATOM 676 C C . VAL A 1 94 ? 45.454 -41.369 -15.754 1.00 41.41 94 VAL A C 1
ATOM 678 O O . VAL A 1 94 ? 45.926 -41.915 -16.751 1.00 41.41 94 VAL A O 1
ATOM 681 N N . ALA A 1 95 ? 44.849 -42.062 -14.790 1.00 40.91 95 ALA A N 1
ATOM 682 C CA . ALA A 1 95 ? 44.535 -43.483 -14.901 1.00 40.91 95 ALA A CA 1
ATOM 683 C C . ALA A 1 95 ? 43.263 -43.684 -15.746 1.00 40.91 95 ALA A C 1
ATOM 685 O O . ALA A 1 95 ? 42.146 -43.379 -15.330 1.00 40.91 95 ALA A O 1
ATOM 686 N N . ARG A 1 96 ? 43.446 -44.191 -16.967 1.00 40.72 96 ARG A N 1
ATOM 687 C CA . ARG A 1 96 ? 42.390 -44.431 -17.958 1.00 40.72 96 ARG A CA 1
ATOM 688 C C . ARG A 1 96 ? 41.727 -45.792 -17.707 1.00 40.72 96 ARG A C 1
ATOM 690 O O . ARG A 1 96 ? 42.244 -46.813 -18.148 1.00 40.72 96 ARG A O 1
ATOM 697 N N . ALA A 1 97 ? 40.588 -45.805 -17.016 1.00 39.34 97 ALA A N 1
ATOM 698 C CA . ALA A 1 97 ? 39.810 -47.024 -16.790 1.00 39.34 97 ALA A CA 1
ATOM 699 C C . ALA A 1 97 ? 39.049 -47.451 -18.061 1.00 39.34 97 ALA A C 1
ATOM 701 O O . ALA A 1 97 ? 38.280 -46.682 -18.637 1.00 39.34 97 ALA A O 1
ATOM 702 N N . THR A 1 98 ? 39.268 -48.688 -18.501 1.00 42.50 98 THR A N 1
ATOM 703 C CA . THR A 1 98 ? 38.593 -49.306 -19.650 1.00 42.50 98 THR A CA 1
ATOM 704 C C . THR A 1 98 ? 37.219 -49.845 -19.257 1.00 42.50 98 THR A C 1
ATOM 706 O O . THR A 1 98 ? 37.122 -50.652 -18.335 1.00 42.50 98 THR A O 1
ATOM 709 N N . CYS A 1 99 ? 36.165 -49.474 -19.988 1.00 35.00 99 CYS A N 1
ATOM 710 C CA . CYS A 1 99 ? 34.870 -50.150 -19.876 1.00 35.00 99 CYS A CA 1
ATOM 711 C C . CYS A 1 99 ? 34.925 -51.518 -20.569 1.00 35.00 99 CYS A C 1
ATOM 713 O O . CYS A 1 99 ? 35.166 -51.575 -21.774 1.00 35.00 99 CYS A O 1
ATOM 715 N N . SER A 1 100 ? 34.643 -52.596 -19.836 1.00 42.38 100 SER A N 1
ATOM 716 C CA . SER A 1 100 ? 34.266 -53.889 -20.412 1.00 42.38 100 SER A CA 1
ATOM 717 C C . SER A 1 100 ? 32.764 -54.111 -20.233 1.00 42.38 100 SER A C 1
ATOM 719 O O . SER A 1 100 ? 32.218 -54.025 -19.135 1.00 42.38 100 SER A O 1
ATOM 721 N N . THR A 1 101 ? 32.073 -54.372 -21.337 1.00 44.50 101 THR A N 1
ATOM 722 C CA . THR A 1 101 ? 30.655 -54.731 -21.358 1.00 44.50 101 THR A CA 1
ATOM 723 C C . THR A 1 101 ? 30.482 -56.239 -21.216 1.00 44.50 101 THR A C 1
ATOM 725 O O . THR A 1 101 ? 31.071 -57.011 -21.970 1.00 44.50 101 THR A O 1
ATOM 728 N N . SER A 1 102 ? 29.597 -56.671 -20.318 1.00 42.44 102 SER A N 1
ATOM 729 C CA . SER A 1 102 ? 28.828 -57.914 -20.479 1.00 42.44 102 SER A CA 1
ATOM 730 C C . SER A 1 102 ? 27.520 -57.842 -19.675 1.00 42.44 102 SER A C 1
ATOM 732 O O . SER A 1 102 ? 27.495 -57.178 -18.637 1.00 42.44 102 SER A O 1
ATOM 734 N N . PRO A 1 103 ? 26.416 -58.442 -20.161 1.00 53.97 103 PRO A N 1
ATOM 735 C CA . PRO A 1 103 ? 25.080 -58.200 -19.622 1.00 53.97 103 PRO A CA 1
ATOM 736 C C . PRO A 1 103 ? 24.607 -59.314 -18.679 1.00 53.97 103 PRO A C 1
ATOM 738 O O . PRO A 1 103 ? 24.740 -60.492 -19.004 1.00 53.97 103 PRO A O 1
ATOM 741 N N . THR A 1 104 ? 23.921 -58.957 -17.587 1.00 45.44 104 THR A N 1
ATOM 742 C CA . THR A 1 104 ? 23.181 -59.944 -16.781 1.00 45.44 104 THR A CA 1
ATOM 743 C C . THR A 1 104 ? 21.876 -59.374 -16.220 1.00 45.44 104 THR A C 1
ATOM 745 O O . THR A 1 104 ? 21.870 -58.330 -15.580 1.00 45.44 104 THR A O 1
ATOM 748 N N . ALA A 1 105 ? 20.786 -60.112 -16.455 1.00 42.69 105 ALA A N 1
ATOM 749 C CA . ALA A 1 105 ? 19.500 -60.103 -15.745 1.00 42.69 105 ALA A CA 1
ATOM 750 C C . ALA A 1 105 ? 18.855 -58.743 -15.382 1.00 42.69 105 ALA A C 1
ATOM 752 O O . ALA A 1 105 ? 19.074 -58.165 -14.318 1.00 42.69 105 ALA A O 1
ATOM 753 N N . PHE A 1 106 ? 17.897 -58.323 -16.213 1.00 40.56 106 PHE A N 1
ATOM 754 C CA . PHE A 1 106 ? 16.948 -57.250 -15.904 1.00 40.56 106 PHE A CA 1
ATOM 755 C C . PHE A 1 106 ? 15.956 -57.700 -14.809 1.00 40.56 106 PHE A C 1
ATOM 757 O O . PHE A 1 106 ? 14.904 -58.277 -15.094 1.00 40.56 106 PHE A O 1
ATOM 764 N N . ALA A 1 107 ? 16.273 -57.445 -13.538 1.00 46.31 107 ALA A N 1
ATOM 765 C CA . ALA A 1 107 ? 15.321 -57.644 -12.448 1.00 46.31 107 ALA A CA 1
ATOM 766 C C . ALA A 1 107 ? 14.173 -56.623 -12.561 1.00 46.31 107 ALA A C 1
ATOM 768 O O . ALA A 1 107 ? 14.393 -55.410 -12.540 1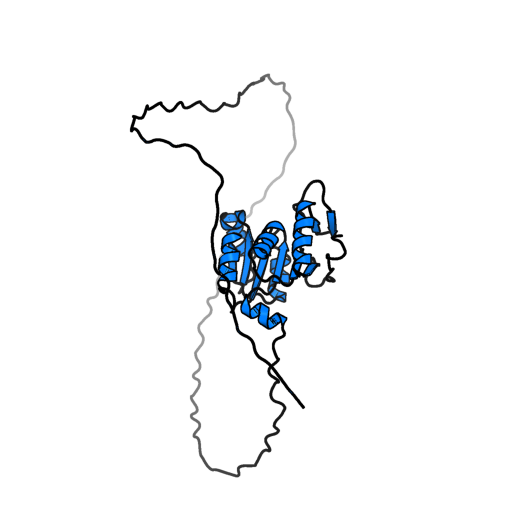.00 46.31 107 ALA A O 1
ATOM 769 N N . ARG A 1 108 ? 12.927 -57.104 -12.672 1.00 50.31 108 ARG A N 1
ATOM 770 C CA . ARG A 1 108 ? 11.720 -56.260 -12.668 1.00 50.31 108 ARG A CA 1
ATOM 771 C C . ARG A 1 108 ? 11.504 -55.640 -11.283 1.00 50.31 108 ARG A C 1
ATOM 773 O O . ARG A 1 108 ? 10.748 -56.170 -10.474 1.00 50.31 108 ARG A O 1
ATOM 780 N N . VAL A 1 109 ? 12.123 -54.489 -11.027 1.00 51.12 109 VAL A N 1
ATOM 781 C CA . VAL A 1 109 ? 11.750 -53.641 -9.888 1.00 51.12 109 VAL A CA 1
ATOM 782 C C . VAL A 1 109 ? 10.346 -53.096 -10.146 1.00 51.12 109 VAL A C 1
ATOM 784 O O . VAL A 1 109 ? 10.117 -52.350 -11.100 1.00 51.12 109 VAL A O 1
ATOM 787 N N . GLY A 1 110 ? 9.390 -53.496 -9.307 1.00 43.53 110 GLY A N 1
ATOM 788 C CA . GLY A 1 110 ? 8.022 -53.000 -9.368 1.00 43.53 110 GLY A CA 1
ATOM 789 C C . GLY A 1 110 ? 7.997 -51.488 -9.165 1.00 43.53 110 GLY A C 1
ATOM 790 O O . GLY A 1 110 ? 8.373 -50.990 -8.106 1.00 43.53 110 GLY A O 1
ATOM 791 N N . ALA A 1 111 ? 7.546 -50.751 -10.180 1.00 51.66 111 ALA A N 1
ATOM 792 C CA . ALA A 1 111 ? 7.385 -49.308 -10.087 1.00 51.66 111 ALA A CA 1
ATOM 793 C C . ALA A 1 111 ? 6.233 -48.976 -9.126 1.00 51.66 111 ALA A C 1
ATOM 795 O O . ALA A 1 111 ? 5.081 -48.835 -9.549 1.00 51.66 111 ALA A O 1
ATOM 796 N N . HIS A 1 112 ? 6.546 -48.825 -7.836 1.00 47.56 112 HIS A N 1
ATOM 797 C CA . HIS A 1 112 ? 5.646 -48.205 -6.871 1.00 47.56 112 HIS A CA 1
ATOM 798 C C . HIS A 1 112 ? 5.318 -46.793 -7.357 1.00 47.56 112 HIS A C 1
ATOM 800 O O . HIS A 1 112 ? 6.087 -45.847 -7.179 1.00 47.56 112 HIS A O 1
ATOM 806 N N . ARG A 1 113 ? 4.149 -46.653 -7.989 1.00 52.12 113 ARG A N 1
ATOM 807 C CA . ARG A 1 113 ? 3.546 -45.364 -8.321 1.00 52.12 113 ARG A CA 1
ATOM 808 C C . ARG A 1 113 ? 3.089 -44.703 -7.023 1.00 52.12 113 ARG A C 1
ATOM 810 O O . ARG A 1 113 ? 1.905 -44.714 -6.701 1.00 52.12 113 ARG A O 1
ATOM 817 N N . GLY A 1 114 ? 4.041 -44.131 -6.287 1.00 47.38 114 GLY A N 1
ATOM 818 C CA . GLY A 1 114 ? 3.732 -43.156 -5.249 1.00 47.38 114 GLY A CA 1
ATOM 819 C C . GLY A 1 114 ? 2.835 -42.058 -5.837 1.00 47.38 114 GLY A C 1
ATOM 820 O O . GLY A 1 114 ? 2.937 -41.765 -7.038 1.00 47.38 114 GLY A O 1
ATOM 821 N N . PRO A 1 115 ? 1.923 -41.474 -5.043 1.00 48.19 115 PRO A N 1
ATOM 822 C CA . PRO A 1 115 ? 1.031 -40.439 -5.540 1.00 48.19 115 PRO A CA 1
ATOM 823 C C . PRO A 1 115 ? 1.864 -39.308 -6.146 1.00 48.19 115 PRO A C 1
ATOM 825 O O . PRO A 1 115 ? 2.738 -38.746 -5.484 1.00 48.19 115 PRO A O 1
ATOM 828 N N . ARG A 1 116 ? 1.601 -38.980 -7.420 1.00 48.66 116 ARG A N 1
ATOM 829 C CA . ARG A 1 116 ? 2.208 -37.805 -8.060 1.00 48.66 116 ARG A CA 1
ATOM 830 C C . ARG A 1 116 ? 1.939 -36.590 -7.165 1.00 48.66 116 ARG A C 1
ATOM 832 O O . ARG A 1 116 ? 0.817 -36.498 -6.653 1.00 48.66 116 ARG A O 1
ATOM 839 N N . PRO A 1 117 ? 2.903 -35.666 -6.983 1.00 43.03 117 PRO A N 1
ATOM 840 C CA . PRO A 1 117 ? 2.660 -34.456 -6.210 1.00 43.03 117 PRO A CA 1
ATOM 841 C C . PRO A 1 117 ? 1.428 -33.770 -6.791 1.00 43.03 117 PRO A C 1
ATOM 843 O O . PRO A 1 117 ? 1.392 -33.419 -7.974 1.00 43.03 117 PRO A O 1
ATOM 846 N N . ARG A 1 118 ? 0.375 -33.681 -5.974 1.00 42.44 118 ARG A N 1
ATOM 847 C CA . ARG A 1 118 ? -0.909 -33.125 -6.389 1.00 42.44 118 ARG A CA 1
ATOM 848 C C . ARG A 1 118 ? -0.628 -31.675 -6.762 1.00 42.44 118 ARG A C 1
ATOM 850 O O . ARG A 1 118 ? -0.187 -30.920 -5.900 1.00 42.44 118 ARG A O 1
ATOM 857 N N . CYS A 1 119 ? -0.815 -31.312 -8.033 1.00 48.12 119 CYS A N 1
ATOM 858 C CA . CYS A 1 119 ? -0.674 -29.925 -8.462 1.00 48.12 119 CYS A CA 1
ATOM 859 C C . CYS A 1 119 ? -1.619 -29.100 -7.587 1.00 48.12 119 CYS A C 1
ATOM 861 O O . CYS A 1 119 ? -2.835 -29.298 -7.640 1.00 48.12 119 CYS A O 1
ATOM 863 N N . SER A 1 120 ? -1.054 -28.284 -6.696 1.00 52.50 120 SER A N 1
ATOM 864 C CA . SER A 1 120 ? -1.829 -27.519 -5.731 1.00 52.50 120 SER A CA 1
ATOM 865 C C . SER A 1 120 ? -2.676 -26.534 -6.515 1.00 52.50 120 SER A C 1
ATOM 867 O O . SER A 1 120 ? -2.142 -25.608 -7.127 1.00 52.50 120 SER A O 1
ATOM 869 N N . THR A 1 121 ? -3.988 -26.755 -6.530 1.00 57.47 121 THR A N 1
ATOM 870 C CA . THR A 1 121 ? -4.935 -25.838 -7.153 1.00 57.47 121 THR A CA 1
ATOM 871 C C . THR A 1 121 ? -4.787 -24.486 -6.474 1.00 57.47 121 THR A C 1
ATOM 873 O O . THR A 1 121 ? -5.150 -24.356 -5.305 1.00 57.47 121 THR A O 1
ATOM 876 N N . ALA A 1 122 ? -4.219 -23.519 -7.198 1.00 61.03 122 ALA A N 1
ATOM 877 C CA . ALA A 1 122 ? -4.031 -22.151 -6.731 1.00 61.03 122 ALA A CA 1
ATOM 878 C C . ALA A 1 122 ? -5.335 -21.630 -6.115 1.00 61.03 122 ALA A C 1
ATOM 880 O O . ALA A 1 122 ? -6.416 -21.845 -6.681 1.00 61.03 122 ALA A O 1
ATOM 881 N N . THR A 1 123 ? -5.236 -20.994 -4.947 1.00 74.69 123 THR A N 1
ATOM 882 C CA . THR A 1 123 ? -6.411 -20.456 -4.267 1.00 74.69 123 THR A CA 1
ATOM 883 C C . THR A 1 123 ? -7.047 -19.354 -5.110 1.00 74.69 123 THR A C 1
ATOM 885 O O . THR A 1 123 ? -6.437 -18.774 -6.007 1.00 74.69 123 THR A O 1
ATOM 888 N N . ASP A 1 124 ? -8.302 -19.045 -4.811 1.00 71.62 124 ASP A N 1
ATOM 889 C CA . ASP A 1 124 ? -9.023 -17.945 -5.448 1.00 71.62 124 ASP A CA 1
ATOM 890 C C . ASP A 1 124 ? -8.305 -16.585 -5.265 1.00 71.62 124 ASP A C 1
ATOM 892 O O . ASP A 1 124 ? -8.277 -15.757 -6.176 1.00 71.62 124 ASP A O 1
ATOM 896 N N . LYS A 1 125 ? -7.604 -16.403 -4.133 1.00 69.81 125 LYS A N 1
ATOM 897 C CA . LYS A 1 125 ? -6.676 -15.283 -3.919 1.00 69.81 125 LYS A CA 1
ATOM 898 C C . LYS A 1 125 ? -5.470 -15.359 -4.861 1.00 69.81 125 LYS A C 1
ATOM 900 O O . LYS A 1 125 ? -5.212 -14.394 -5.570 1.00 69.81 125 LYS A O 1
ATOM 905 N N . ASP A 1 126 ? -4.772 -16.497 -4.912 1.00 71.38 126 ASP A N 1
ATOM 906 C CA . ASP A 1 126 ? -3.578 -16.664 -5.758 1.00 71.38 126 ASP A CA 1
ATOM 907 C C . ASP A 1 126 ? -3.875 -16.389 -7.243 1.00 71.38 126 ASP A C 1
ATOM 909 O O . ASP A 1 126 ? -3.023 -15.869 -7.957 1.00 71.38 126 ASP A O 1
ATOM 913 N N . ARG A 1 127 ? -5.088 -16.705 -7.722 1.00 72.88 127 ARG A N 1
ATOM 914 C CA . ARG A 1 127 ? -5.509 -16.396 -9.099 1.00 72.88 127 ARG A CA 1
ATOM 915 C C . ARG A 1 127 ? -5.620 -14.889 -9.357 1.00 72.88 127 ARG A C 1
ATOM 917 O O . ARG A 1 127 ? -5.073 -14.423 -10.350 1.00 72.88 127 ARG A O 1
ATOM 924 N N . ARG A 1 128 ? -6.258 -14.127 -8.459 1.00 71.25 128 ARG A N 1
ATOM 925 C CA . ARG A 1 128 ? -6.358 -12.652 -8.561 1.00 71.25 128 ARG A CA 1
ATOM 926 C C . ARG A 1 128 ? -5.007 -11.954 -8.406 1.00 71.25 128 ARG A C 1
ATOM 928 O O . ARG A 1 128 ? -4.709 -11.002 -9.130 1.00 71.25 128 ARG A O 1
ATOM 935 N N . ASP A 1 129 ? -4.186 -12.447 -7.482 1.00 73.81 129 ASP A N 1
ATOM 936 C CA . ASP A 1 129 ? -2.820 -11.970 -7.269 1.00 73.81 129 ASP A CA 1
ATOM 937 C C . ASP A 1 129 ? -1.973 -12.125 -8.554 1.00 73.81 129 ASP A C 1
ATOM 939 O O . ASP A 1 129 ? -1.148 -11.263 -8.838 1.00 73.81 129 ASP A O 1
ATOM 943 N N . MET A 1 130 ? -2.196 -13.179 -9.354 1.00 69.12 130 MET A N 1
ATOM 944 C CA . MET A 1 130 ? -1.526 -13.409 -10.650 1.00 69.12 130 MET A CA 1
ATOM 945 C C . MET A 1 130 ? -2.147 -12.634 -11.827 1.00 69.12 130 MET A C 1
ATOM 947 O O . MET A 1 130 ? -1.486 -12.430 -12.840 1.00 69.12 130 MET A O 1
ATOM 951 N N . GLU A 1 131 ? -3.404 -12.198 -11.730 1.00 75.94 131 GLU A N 1
ATOM 952 C CA . GLU A 1 131 ? -4.051 -11.386 -12.771 1.00 75.94 131 GLU A CA 1
ATOM 953 C C . GLU A 1 131 ? -3.575 -9.926 -12.714 1.00 75.94 131 GLU A C 1
ATOM 955 O O . GLU A 1 131 ? -3.204 -9.337 -13.729 1.00 75.94 131 GLU A O 1
ATOM 960 N N . THR A 1 132 ? -3.509 -9.352 -11.509 1.00 82.31 132 THR A N 1
ATOM 961 C CA . THR A 1 132 ? -3.045 -7.967 -11.297 1.00 82.31 132 THR A CA 1
ATOM 962 C C . THR A 1 132 ? -1.547 -7.857 -11.015 1.00 82.31 132 THR A C 1
ATOM 964 O O . THR A 1 132 ? -0.947 -6.808 -11.254 1.00 82.31 132 THR A O 1
ATOM 967 N N . GLY A 1 133 ? -0.933 -8.914 -10.477 1.00 92.94 133 GLY A N 1
ATOM 968 C CA . GLY A 1 133 ? 0.433 -8.910 -9.957 1.00 92.94 133 GLY A CA 1
ATOM 969 C C . GLY A 1 133 ? 0.600 -8.296 -8.565 1.00 92.94 133 GLY A C 1
ATOM 970 O O . GLY A 1 133 ? 1.723 -8.252 -8.055 1.00 92.94 133 GLY A O 1
ATOM 971 N N . ILE A 1 134 ? -0.461 -7.764 -7.945 1.00 95.56 134 ILE A N 1
ATOM 972 C CA . ILE A 1 134 ? -0.361 -7.053 -6.664 1.00 95.56 134 ILE A CA 1
ATOM 973 C C . ILE A 1 134 ? -0.782 -7.982 -5.527 1.00 95.56 134 ILE A C 1
ATOM 975 O O . ILE A 1 134 ? -1.946 -8.345 -5.401 1.00 95.56 134 ILE A O 1
ATOM 979 N N . ILE A 1 135 ? 0.177 -8.363 -4.682 1.00 95.69 135 ILE A N 1
ATOM 980 C CA . ILE A 1 135 ? -0.035 -9.361 -3.618 1.00 95.69 135 ILE A CA 1
ATOM 981 C C . ILE A 1 135 ? -0.441 -8.746 -2.273 1.00 95.69 135 ILE A C 1
ATOM 983 O O . ILE A 1 135 ? -0.930 -9.453 -1.388 1.00 95.69 135 ILE A O 1
ATOM 987 N N . HIS A 1 136 ? -0.181 -7.447 -2.090 1.00 96.12 136 HIS A N 1
ATOM 988 C CA . HIS A 1 136 ? -0.440 -6.721 -0.851 1.00 96.12 136 HIS A CA 1
ATOM 989 C C . HIS A 1 136 ? -0.492 -5.207 -1.089 1.00 96.12 136 HIS A C 1
ATOM 991 O O . HIS A 1 136 ? 0.343 -4.666 -1.819 1.00 96.12 136 HIS A O 1
ATOM 997 N N . PHE A 1 137 ? -1.424 -4.534 -0.415 1.00 97.81 137 PHE A N 1
ATOM 998 C CA . PHE A 1 137 ? -1.560 -3.080 -0.379 1.00 97.81 137 PHE A CA 1
ATOM 999 C C . PHE A 1 137 ? -1.424 -2.605 1.071 1.00 97.81 137 PHE A C 1
ATOM 1001 O O . PHE A 1 137 ? -2.192 -3.042 1.929 1.00 97.81 137 PHE A O 1
ATOM 1008 N N . ARG A 1 138 ? -0.468 -1.713 1.352 1.00 98.06 138 ARG A N 1
ATOM 1009 C CA . ARG A 1 138 ? -0.208 -1.165 2.692 1.00 98.06 138 ARG A CA 1
ATOM 1010 C C . ARG A 1 138 ? -0.149 0.361 2.684 1.00 98.06 138 ARG A C 1
ATOM 1012 O O . ARG A 1 138 ? 0.422 0.945 1.769 1.00 98.06 138 ARG A O 1
ATOM 1019 N N . VAL A 1 139 ? -0.662 0.999 3.733 1.00 98.19 139 VAL A N 1
ATOM 1020 C CA . VAL A 1 139 ? -0.403 2.414 4.042 1.00 98.19 139 VAL A CA 1
ATOM 1021 C C . VAL A 1 139 ? 0.644 2.496 5.157 1.00 98.19 139 VAL A C 1
ATOM 1023 O O . VAL A 1 139 ? 0.432 1.970 6.252 1.00 98.19 139 VAL A O 1
ATOM 1026 N N . ASP A 1 140 ? 1.789 3.117 4.871 1.00 97.44 140 ASP A N 1
ATOM 1027 C CA . ASP A 1 140 ? 2.849 3.425 5.844 1.00 97.44 140 ASP A CA 1
ATOM 1028 C C . ASP A 1 140 ? 3.446 4.791 5.473 1.00 97.44 140 ASP A C 1
ATOM 1030 O O . ASP A 1 140 ? 4.026 4.956 4.397 1.00 97.44 140 ASP A O 1
ATOM 1034 N N . ASP A 1 141 ? 3.312 5.778 6.354 1.00 94.75 141 ASP A N 1
ATOM 1035 C CA . ASP A 1 141 ? 3.805 7.150 6.155 1.00 94.75 141 ASP A CA 1
ATOM 1036 C C . ASP A 1 141 ? 5.331 7.256 5.928 1.00 94.75 141 ASP A C 1
ATOM 1038 O O . ASP A 1 141 ? 5.808 8.219 5.314 1.00 94.75 141 ASP A O 1
ATOM 1042 N N . ARG A 1 142 ? 6.096 6.236 6.343 1.00 94.88 142 ARG A N 1
ATOM 1043 C CA . ARG A 1 142 ? 7.542 6.075 6.088 1.00 94.88 142 ARG A CA 1
ATOM 1044 C C . ARG A 1 142 ? 7.856 5.326 4.787 1.00 94.88 142 ARG A C 1
ATOM 1046 O O . ARG A 1 142 ? 9.029 5.135 4.466 1.00 94.88 142 ARG A O 1
ATOM 1053 N N . MET A 1 143 ? 6.836 4.921 4.028 1.00 96.31 143 MET A N 1
ATOM 1054 C CA . MET A 1 143 ? 6.948 4.198 2.758 1.00 96.31 143 MET A CA 1
ATOM 1055 C C . MET A 1 143 ? 7.769 2.896 2.902 1.00 96.31 143 MET A C 1
ATOM 1057 O O . MET A 1 143 ? 7.568 2.120 3.836 1.00 96.31 143 MET A O 1
ATOM 1061 N N . LEU A 1 144 ? 8.690 2.615 1.972 1.00 96.62 144 LEU A N 1
ATOM 1062 C CA . LEU A 1 144 ? 9.573 1.448 2.026 1.00 96.62 144 LEU A CA 1
ATOM 1063 C C . LEU A 1 144 ? 10.755 1.703 2.978 1.00 96.62 144 LEU A C 1
ATOM 1065 O O . LEU A 1 144 ? 11.879 1.942 2.541 1.00 96.62 144 LEU A O 1
ATOM 1069 N N . HIS A 1 145 ? 10.500 1.659 4.285 1.00 94.12 145 HIS A N 1
ATOM 1070 C CA . HIS A 1 145 ? 11.529 1.808 5.316 1.00 94.12 145 HIS A CA 1
ATOM 1071 C C . HIS A 1 145 ? 11.274 0.896 6.528 1.00 94.12 145 HIS A C 1
ATOM 1073 O O . HIS A 1 145 ? 10.163 0.406 6.742 1.00 94.12 145 HIS A O 1
ATOM 1079 N N . GLY A 1 146 ? 12.314 0.654 7.334 1.00 93.50 146 GLY A N 1
ATOM 1080 C CA . GLY A 1 146 ? 12.224 -0.115 8.578 1.00 93.50 146 GLY A CA 1
ATOM 1081 C C . GLY A 1 146 ? 11.554 -1.479 8.385 1.00 93.50 146 GLY A C 1
ATOM 1082 O O . GLY A 1 146 ? 11.903 -2.223 7.471 1.00 93.50 146 GLY A O 1
ATOM 1083 N N . ILE A 1 147 ? 10.556 -1.783 9.221 1.00 95.88 147 ILE A N 1
ATOM 1084 C CA . ILE A 1 147 ? 9.817 -3.059 9.218 1.00 95.88 147 ILE A CA 1
ATOM 1085 C C . ILE A 1 147 ? 9.128 -3.386 7.883 1.00 95.88 147 ILE A C 1
ATOM 1087 O O . ILE A 1 147 ? 8.921 -4.561 7.576 1.00 95.88 147 ILE A O 1
ATOM 1091 N N . VAL A 1 148 ? 8.795 -2.377 7.068 1.00 97.00 148 VAL A N 1
ATOM 1092 C CA . VAL A 1 148 ? 8.179 -2.584 5.749 1.00 97.00 148 VAL A CA 1
ATOM 1093 C C . VAL A 1 148 ? 9.181 -3.250 4.807 1.00 97.00 148 VAL A C 1
ATOM 1095 O O . VAL A 1 148 ? 8.872 -4.242 4.148 1.00 97.00 148 VAL A O 1
ATOM 1098 N N . ALA A 1 149 ? 10.415 -2.747 4.805 1.00 96.81 149 ALA A N 1
ATOM 1099 C CA . ALA A 1 149 ? 11.505 -3.317 4.029 1.00 96.81 149 ALA A CA 1
ATOM 1100 C C . ALA A 1 149 ? 12.042 -4.620 4.643 1.00 96.81 149 ALA A C 1
ATOM 1102 O O . ALA A 1 149 ? 12.261 -5.586 3.920 1.00 96.81 149 ALA A O 1
ATOM 1103 N N . THR A 1 150 ? 12.254 -4.678 5.961 1.00 96.44 150 THR A N 1
ATOM 1104 C CA . THR A 1 150 ? 12.977 -5.798 6.591 1.00 96.44 150 THR A CA 1
ATOM 1105 C C . THR A 1 150 ? 12.115 -7.012 6.925 1.00 96.44 150 THR A C 1
ATOM 1107 O O . THR A 1 150 ? 12.667 -8.100 7.070 1.00 96.44 150 THR A O 1
ATOM 1110 N N . GLN A 1 151 ? 10.790 -6.865 7.038 1.00 96.62 151 GLN A N 1
ATOM 1111 C CA . GLN A 1 151 ? 9.893 -7.967 7.409 1.00 96.62 151 GLN A CA 1
ATOM 1112 C C . GLN A 1 151 ? 8.771 -8.174 6.392 1.00 96.62 151 GLN A C 1
ATOM 1114 O O . GLN A 1 151 ? 8.635 -9.274 5.859 1.00 96.62 151 GLN A O 1
ATOM 1119 N N . TRP A 1 152 ? 7.993 -7.132 6.085 1.00 97.25 152 TRP A N 1
ATOM 1120 C CA . TRP A 1 152 ? 6.813 -7.264 5.223 1.00 97.25 152 TRP A CA 1
ATOM 1121 C C . TRP A 1 152 ? 7.157 -7.725 3.802 1.00 97.25 152 TRP A C 1
ATOM 1123 O O . TRP A 1 152 ? 6.630 -8.742 3.357 1.00 97.25 152 TRP A O 1
ATOM 1133 N N . VAL A 1 153 ? 8.075 -7.032 3.119 1.00 97.25 153 VAL A N 1
ATOM 1134 C CA . VAL A 1 153 ? 8.504 -7.372 1.749 1.00 97.25 153 VAL A CA 1
ATOM 1135 C C . VAL A 1 153 ? 9.114 -8.790 1.642 1.00 97.25 153 VAL A C 1
ATOM 1137 O O . VAL A 1 153 ? 8.726 -9.528 0.728 1.00 97.25 153 VAL A O 1
ATOM 1140 N N . PRO A 1 154 ? 10.005 -9.234 2.558 1.00 95.31 154 PRO A N 1
ATOM 1141 C CA . PRO A 1 154 ? 10.493 -10.615 2.586 1.00 95.31 154 PRO A CA 1
ATOM 1142 C C . PRO A 1 154 ? 9.418 -11.668 2.892 1.00 95.31 154 PRO A C 1
ATOM 1144 O O . PRO A 1 154 ? 9.357 -12.682 2.196 1.00 95.31 154 PRO A O 1
ATOM 1147 N N . ILE A 1 155 ? 8.553 -11.449 3.891 1.00 95.50 155 ILE A N 1
ATOM 1148 C CA . ILE A 1 155 ? 7.528 -12.428 4.307 1.00 95.50 155 ILE A CA 1
ATOM 1149 C C . ILE A 1 155 ? 6.441 -12.581 3.240 1.00 95.50 155 ILE A C 1
ATOM 1151 O O . ILE A 1 155 ? 6.040 -13.703 2.928 1.00 95.50 155 ILE A O 1
ATOM 1155 N N . SER A 1 156 ? 6.033 -11.481 2.601 1.00 94.19 156 SER A N 1
ATOM 1156 C CA . SER A 1 156 ? 5.148 -11.517 1.433 1.00 94.19 156 SER A CA 1
ATOM 1157 C C . SER A 1 156 ? 5.831 -12.112 0.192 1.00 94.19 156 SER A C 1
ATOM 1159 O O . SER A 1 156 ? 5.186 -12.306 -0.838 1.00 94.19 156 SER A O 1
ATOM 1161 N N . LYS A 1 157 ? 7.144 -12.380 0.256 1.00 95.00 157 LYS A N 1
ATOM 1162 C CA . LYS A 1 157 ? 7.991 -12.832 -0.853 1.00 95.00 157 LYS A CA 1
ATOM 1163 C C . LYS A 1 157 ? 7.852 -11.922 -2.075 1.00 95.00 157 LYS A C 1
ATOM 1165 O O . LYS A 1 157 ? 7.740 -12.429 -3.190 1.00 95.00 157 LYS A O 1
ATOM 1170 N N . ALA A 1 158 ? 7.798 -10.603 -1.919 1.00 96.62 158 ALA A N 1
ATOM 1171 C CA . ALA A 1 158 ? 7.620 -9.724 -3.074 1.00 96.62 158 ALA A CA 1
ATOM 1172 C C . ALA A 1 158 ? 8.830 -9.786 -4.026 1.00 96.62 158 ALA A C 1
ATOM 1174 O O . ALA A 1 158 ? 9.975 -9.789 -3.587 1.00 96.62 158 ALA A O 1
ATOM 1175 N N . THR A 1 159 ? 8.587 -9.823 -5.339 1.00 97.00 159 THR A N 1
ATOM 1176 C CA . THR A 1 159 ? 9.641 -9.635 -6.358 1.00 97.00 159 THR A CA 1
ATOM 1177 C C . THR A 1 159 ? 9.860 -8.156 -6.666 1.00 97.00 159 THR A C 1
ATOM 1179 O O . THR A 1 159 ? 10.890 -7.777 -7.223 1.00 97.00 159 THR A O 1
ATOM 1182 N N . ARG A 1 160 ? 8.881 -7.309 -6.325 1.00 97.62 160 ARG A N 1
ATOM 1183 C CA . ARG A 1 160 ? 8.927 -5.862 -6.519 1.00 97.62 160 ARG A CA 1
ATOM 1184 C C . ARG A 1 160 ? 8.269 -5.134 -5.351 1.00 97.62 160 ARG A C 1
ATOM 1186 O O . ARG A 1 160 ? 7.166 -5.491 -4.952 1.00 97.62 160 ARG A O 1
ATOM 1193 N N . ALA A 1 161 ? 8.901 -4.076 -4.864 1.00 98.12 161 ALA A N 1
ATOM 1194 C CA . ALA A 1 161 ? 8.263 -3.069 -4.030 1.00 98.12 161 ALA A CA 1
ATOM 1195 C C . ALA A 1 161 ? 7.829 -1.891 -4.915 1.00 98.12 161 ALA A C 1
ATOM 1197 O O . ALA A 1 161 ? 8.604 -1.410 -5.747 1.00 98.12 161 ALA A O 1
ATOM 1198 N N . MET A 1 162 ? 6.593 -1.431 -4.750 1.00 98.31 162 MET A N 1
ATOM 1199 C CA . MET A 1 162 ? 6.065 -0.235 -5.398 1.00 98.31 162 MET A CA 1
ATOM 1200 C C . MET A 1 162 ? 5.706 0.785 -4.325 1.00 98.31 162 MET A C 1
ATOM 1202 O O . MET A 1 162 ? 4.852 0.518 -3.489 1.00 98.31 162 MET A O 1
ATOM 1206 N N . VAL A 1 163 ? 6.343 1.950 -4.367 1.00 98.44 163 VAL A N 1
ATOM 1207 C CA . VAL A 1 163 ? 5.978 3.118 -3.566 1.00 98.44 163 VAL A CA 1
ATOM 1208 C C . VAL A 1 163 ? 5.156 4.048 -4.450 1.00 98.44 163 VAL A C 1
ATOM 1210 O O . VAL A 1 163 ? 5.635 4.480 -5.503 1.00 98.44 163 VAL A O 1
ATOM 1213 N N . VAL A 1 164 ? 3.925 4.326 -4.025 1.00 98.06 164 VAL A N 1
ATOM 1214 C CA . VAL A 1 164 ? 2.985 5.218 -4.707 1.00 98.06 164 VAL A CA 1
ATOM 1215 C C . VAL A 1 164 ? 2.889 6.518 -3.911 1.00 98.06 164 VAL A C 1
ATOM 1217 O O . VAL A 1 164 ? 2.172 6.601 -2.915 1.00 98.06 164 VAL A O 1
ATOM 1220 N N . ASP A 1 165 ? 3.667 7.515 -4.333 1.00 97.56 165 ASP A N 1
ATOM 1221 C CA . ASP A 1 165 ? 3.696 8.862 -3.754 1.00 97.56 165 ASP A CA 1
ATOM 1222 C C . ASP A 1 165 ? 4.237 9.851 -4.799 1.00 97.56 165 ASP A C 1
ATOM 1224 O O . ASP A 1 165 ? 5.340 9.685 -5.328 1.00 97.56 165 ASP A O 1
ATOM 1228 N N . GLY A 1 166 ? 3.449 10.882 -5.115 1.00 96.19 166 GLY A N 1
ATOM 1229 C CA . GLY A 1 166 ? 3.804 11.889 -6.120 1.00 96.19 166 GLY A CA 1
ATOM 1230 C C . GLY A 1 166 ? 5.113 12.622 -5.790 1.00 96.19 166 GLY A C 1
ATOM 1231 O O . GLY A 1 166 ? 6.040 12.564 -6.602 1.00 96.19 166 GLY A O 1
ATOM 1232 N N . PRO A 1 167 ? 5.243 13.249 -4.603 1.00 96.19 167 PRO A N 1
ATOM 1233 C CA . PRO A 1 167 ? 6.472 13.922 -4.174 1.00 96.19 167 PRO A CA 1
ATOM 1234 C C . PRO A 1 167 ? 7.720 13.024 -4.155 1.00 96.19 167 PRO A C 1
ATOM 1236 O O . PRO A 1 167 ? 8.789 13.446 -4.596 1.00 96.19 167 PRO A O 1
ATOM 1239 N N . ALA A 1 168 ? 7.612 11.775 -3.693 1.00 96.06 168 ALA A N 1
ATOM 1240 C CA . ALA A 1 168 ? 8.720 10.822 -3.731 1.00 96.06 168 ALA A CA 1
ATOM 1241 C C . ALA A 1 168 ? 9.087 10.401 -5.162 1.00 96.06 168 ALA A C 1
ATOM 1243 O O . ALA A 1 168 ? 10.249 10.101 -5.421 1.00 96.06 168 ALA A O 1
ATOM 1244 N N . SER A 1 169 ? 8.140 10.382 -6.106 1.00 95.62 169 SER A N 1
ATOM 1245 C CA . SER A 1 169 ? 8.418 9.988 -7.496 1.00 95.62 169 SER A CA 1
ATOM 1246 C C . SER A 1 169 ? 9.284 10.993 -8.268 1.00 95.62 169 SER A C 1
ATOM 1248 O O . SER A 1 169 ? 9.982 10.591 -9.202 1.00 95.62 169 SER A O 1
ATOM 1250 N N . THR A 1 170 ? 9.289 12.267 -7.861 1.00 96.75 170 THR A N 1
ATOM 1251 C CA . THR A 1 170 ? 10.064 13.353 -8.488 1.00 96.75 170 THR A CA 1
ATOM 1252 C C . THR A 1 170 ? 11.304 13.771 -7.691 1.00 96.75 170 THR A C 1
ATOM 1254 O O . THR A 1 170 ? 12.180 14.434 -8.241 1.00 96.75 170 THR A O 1
ATOM 1257 N N . ASN A 1 171 ? 11.419 13.382 -6.417 1.00 97.56 171 ASN A N 1
ATOM 1258 C CA . ASN A 1 171 ? 12.544 13.749 -5.555 1.00 97.56 171 ASN A CA 1
ATOM 1259 C C . ASN A 1 171 ? 13.649 12.675 -5.549 1.00 97.56 171 ASN A C 1
ATOM 1261 O O . ASN A 1 171 ? 13.525 11.634 -4.902 1.00 97.56 171 ASN A O 1
ATOM 1265 N N . ASP A 1 172 ? 14.772 12.951 -6.213 1.00 96.31 172 ASP A N 1
ATOM 1266 C CA . ASP A 1 172 ? 15.880 11.995 -6.340 1.00 96.31 172 ASP A CA 1
ATOM 1267 C C . ASP A 1 172 ? 16.557 11.614 -5.014 1.00 96.31 172 ASP A C 1
ATOM 1269 O O . ASP A 1 172 ? 17.012 10.477 -4.874 1.00 96.31 172 ASP A O 1
ATOM 1273 N N . VAL A 1 173 ? 16.567 12.497 -4.009 1.00 97.25 173 VAL A N 1
ATOM 1274 C CA . VAL A 1 173 ? 17.111 12.188 -2.672 1.00 97.25 173 VAL A CA 1
ATOM 1275 C C . VAL A 1 173 ? 16.227 11.157 -1.965 1.00 97.25 173 VAL A C 1
ATOM 1277 O O . VAL A 1 173 ? 16.724 10.172 -1.414 1.00 97.25 173 VAL A O 1
ATOM 1280 N N . VAL A 1 174 ? 14.904 11.332 -2.041 1.00 96.38 174 VAL A N 1
ATOM 1281 C CA . VAL A 1 174 ? 13.927 10.374 -1.499 1.00 96.38 174 VAL A CA 1
ATOM 1282 C C . VAL A 1 174 ? 14.014 9.042 -2.251 1.00 96.38 174 VAL A C 1
ATOM 1284 O O . VAL A 1 174 ? 14.073 7.987 -1.621 1.00 96.38 174 VAL A O 1
ATOM 1287 N N . ARG A 1 175 ? 14.119 9.063 -3.587 1.00 96.81 175 ARG A N 1
ATOM 1288 C CA . ARG A 1 175 ? 14.291 7.849 -4.411 1.00 96.81 175 ARG A CA 1
ATOM 1289 C C . ARG A 1 175 ? 15.583 7.103 -4.088 1.00 96.81 175 ARG A C 1
ATOM 1291 O O . ARG A 1 175 ? 15.562 5.875 -4.019 1.00 96.81 175 ARG A O 1
ATOM 1298 N N . ALA A 1 176 ? 16.688 7.814 -3.866 1.00 96.81 176 ALA A N 1
ATOM 1299 C CA . ALA A 1 176 ? 17.953 7.217 -3.445 1.00 96.81 176 ALA A CA 1
ATOM 1300 C C . ALA A 1 176 ? 17.829 6.562 -2.059 1.00 96.81 176 ALA A C 1
ATOM 1302 O O . ALA A 1 176 ? 18.252 5.419 -1.891 1.00 96.81 176 ALA A O 1
ATOM 1303 N N . SER A 1 177 ? 17.176 7.231 -1.102 1.00 96.69 177 SER A N 1
ATOM 1304 C CA . SER A 1 177 ? 16.890 6.679 0.230 1.00 96.69 177 SER A CA 1
ATOM 1305 C C . SER A 1 177 ? 16.053 5.393 0.160 1.00 96.69 177 SER A C 1
ATOM 1307 O O . SER A 1 177 ? 16.462 4.353 0.679 1.00 96.69 177 SER A O 1
ATOM 1309 N N . LEU A 1 178 ? 14.943 5.409 -0.588 1.00 97.44 178 LEU A N 1
ATOM 1310 C CA . LEU A 1 178 ? 14.093 4.231 -0.810 1.00 97.44 178 LEU A CA 1
ATOM 1311 C C . LEU A 1 178 ? 14.849 3.093 -1.519 1.00 97.44 178 LEU A C 1
ATOM 1313 O O . LEU A 1 178 ? 14.630 1.922 -1.214 1.00 97.44 178 LEU A O 1
ATOM 1317 N N . LYS A 1 179 ? 15.774 3.415 -2.434 1.00 96.56 179 LYS A N 1
ATOM 1318 C CA . LYS A 1 179 ? 16.630 2.426 -3.108 1.00 96.56 179 LYS A CA 1
ATOM 1319 C C . LYS A 1 179 ? 17.636 1.774 -2.156 1.00 96.56 179 LYS A C 1
ATOM 1321 O O . LYS A 1 179 ? 17.885 0.583 -2.304 1.00 96.56 179 LYS A O 1
ATOM 1326 N N . MET A 1 180 ? 18.184 2.515 -1.190 1.00 96.12 180 MET A N 1
ATOM 1327 C CA . MET A 1 180 ? 19.059 1.959 -0.146 1.00 96.12 180 MET A CA 1
ATOM 1328 C C . MET A 1 180 ? 18.289 1.110 0.873 1.00 96.12 180 MET A C 1
ATOM 1330 O O . MET A 1 180 ? 18.831 0.136 1.385 1.00 96.12 180 MET A O 1
ATOM 1334 N N . ALA A 1 181 ? 17.029 1.456 1.153 1.00 95.88 181 ALA A N 1
ATOM 1335 C CA . ALA A 1 181 ? 16.161 0.679 2.037 1.00 95.88 181 ALA A CA 1
ATOM 1336 C C . ALA A 1 181 ? 15.577 -0.585 1.372 1.00 95.88 181 ALA A C 1
ATOM 1338 O O . ALA A 1 181 ? 15.157 -1.502 2.073 1.00 95.88 181 ALA A O 1
ATOM 1339 N N . CYS A 1 182 ? 15.529 -0.650 0.038 1.00 96.81 182 CYS A N 1
ATOM 1340 C CA . CYS A 1 182 ? 14.967 -1.785 -0.692 1.00 96.81 182 CYS A CA 1
ATOM 1341 C C . CYS A 1 182 ? 15.791 -3.074 -0.472 1.00 96.81 182 CYS A C 1
ATOM 1343 O O . CYS A 1 182 ? 17.002 -3.061 -0.705 1.00 96.81 182 CYS A O 1
ATOM 1345 N N . PRO A 1 183 ? 15.166 -4.207 -0.086 1.00 95.69 183 PRO A N 1
ATOM 1346 C CA . PRO A 1 183 ? 15.881 -5.466 0.112 1.00 95.69 183 PRO A CA 1
ATOM 1347 C C . PRO A 1 183 ? 16.600 -5.969 -1.152 1.00 95.69 1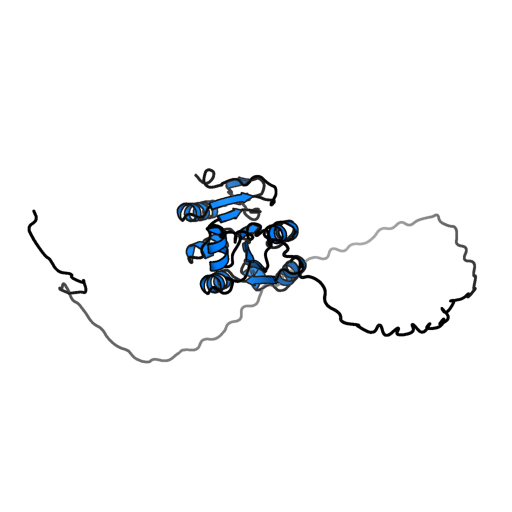83 PRO A C 1
ATOM 1349 O O . PRO A 1 183 ? 16.103 -5.774 -2.268 1.00 95.69 183 PRO A O 1
ATOM 1352 N N . PRO A 1 184 ? 17.743 -6.669 -1.006 1.00 94.56 184 PRO A N 1
ATOM 1353 C CA . PRO A 1 184 ? 18.465 -7.236 -2.139 1.00 94.56 184 PRO A CA 1
ATOM 1354 C C . PRO A 1 184 ? 17.603 -8.264 -2.883 1.00 94.56 184 PRO A C 1
ATOM 1356 O O . PRO A 1 184 ? 16.893 -9.062 -2.276 1.00 94.56 184 PRO A O 1
ATOM 1359 N N . GLY A 1 185 ? 17.667 -8.245 -4.216 1.00 94.62 185 GLY A N 1
ATOM 1360 C CA . GLY A 1 185 ? 16.863 -9.117 -5.082 1.00 94.62 185 GLY A CA 1
ATOM 1361 C C . GLY A 1 185 ? 15.417 -8.654 -5.313 1.00 94.62 185 GLY A C 1
ATOM 1362 O O . GLY A 1 185 ? 14.733 -9.242 -6.148 1.00 94.62 185 GLY A O 1
ATOM 1363 N N . VAL A 1 186 ? 14.959 -7.589 -4.646 1.00 97.50 186 VAL A N 1
ATOM 1364 C CA . VAL A 1 186 ? 13.641 -6.977 -4.875 1.00 97.50 186 VAL A CA 1
ATOM 1365 C C . VAL A 1 186 ? 13.795 -5.761 -5.787 1.00 97.50 186 VAL A C 1
ATOM 1367 O O . VAL A 1 186 ? 14.627 -4.888 -5.550 1.00 97.50 186 VAL A O 1
ATOM 1370 N N . ALA A 1 187 ? 12.991 -5.680 -6.848 1.00 97.31 187 ALA A N 1
ATOM 1371 C CA . ALA A 1 187 ? 12.985 -4.510 -7.722 1.00 97.31 187 ALA A CA 1
ATOM 1372 C C . ALA A 1 187 ? 12.198 -3.349 -7.089 1.00 97.31 187 ALA A C 1
ATOM 1374 O O . ALA A 1 187 ? 11.123 -3.562 -6.538 1.00 97.31 187 ALA A O 1
ATOM 1375 N N . LEU A 1 188 ? 12.675 -2.110 -7.225 1.00 97.94 188 LEU A N 1
ATOM 1376 C CA . LEU A 1 188 ? 11.965 -0.923 -6.735 1.00 97.94 188 LEU A CA 1
ATOM 1377 C C . LEU A 1 188 ? 11.237 -0.186 -7.869 1.00 97.94 188 LEU A C 1
ATOM 1379 O O . LEU A 1 188 ? 11.785 0.003 -8.957 1.00 97.94 188 LEU A O 1
ATOM 1383 N N . SER A 1 189 ? 10.026 0.282 -7.583 1.00 97.62 189 SER A N 1
ATOM 1384 C CA . SER A 1 189 ? 9.313 1.315 -8.338 1.00 97.62 189 SER A CA 1
ATOM 1385 C C . SER A 1 189 ? 8.937 2.450 -7.384 1.00 97.62 189 SER A C 1
ATOM 1387 O O . SER A 1 189 ? 8.332 2.182 -6.353 1.00 97.62 189 SER A O 1
ATOM 1389 N N . VAL A 1 190 ? 9.240 3.701 -7.733 1.00 98.06 190 VAL A N 1
ATOM 1390 C CA . VAL A 1 190 ? 8.709 4.893 -7.045 1.00 98.06 190 VAL A CA 1
ATOM 1391 C C . VAL A 1 190 ? 8.003 5.723 -8.109 1.00 98.06 190 VAL A C 1
ATOM 1393 O O . VAL A 1 190 ? 8.651 6.157 -9.064 1.00 98.06 190 VAL A O 1
ATOM 1396 N N . ILE A 1 191 ? 6.679 5.829 -8.016 1.00 97.88 191 ILE A N 1
ATOM 1397 C CA . ILE A 1 191 ? 5.812 6.396 -9.058 1.00 97.88 191 ILE A CA 1
ATOM 1398 C C . ILE A 1 191 ? 4.644 7.168 -8.440 1.00 97.88 191 ILE A C 1
ATOM 1400 O O . ILE A 1 191 ? 4.279 6.951 -7.288 1.00 97.88 191 ILE A O 1
ATOM 1404 N N . ASP A 1 192 ? 4.063 8.072 -9.219 1.00 97.38 192 ASP A N 1
ATOM 1405 C CA . ASP A 1 192 ? 2.828 8.771 -8.882 1.00 97.38 192 ASP A CA 1
ATOM 1406 C C . ASP A 1 192 ? 1.590 7.853 -8.972 1.00 97.38 192 ASP A C 1
ATOM 1408 O O . ASP A 1 192 ? 1.632 6.760 -9.547 1.00 97.38 192 ASP A O 1
ATOM 1412 N N . CYS A 1 193 ? 0.477 8.327 -8.405 1.00 96.69 193 CYS A N 1
ATOM 1413 C CA . CYS A 1 193 ? -0.808 7.629 -8.348 1.00 96.69 193 CYS A CA 1
ATOM 1414 C C . CYS A 1 193 ? -1.340 7.260 -9.746 1.00 96.69 193 CYS A C 1
ATOM 1416 O O . CYS A 1 193 ? -1.573 6.087 -10.041 1.00 96.69 193 CYS A O 1
ATOM 1418 N N . THR A 1 194 ? -1.426 8.237 -10.654 1.00 96.69 194 THR A N 1
ATOM 1419 C CA . THR A 1 194 ? -1.916 8.065 -12.031 1.00 96.69 194 THR A CA 1
ATOM 1420 C C . THR A 1 194 ? -1.120 7.006 -12.798 1.00 96.69 194 THR A C 1
ATOM 1422 O O . THR A 1 194 ? -1.682 6.142 -13.474 1.00 96.69 194 THR A O 1
ATOM 1425 N N . LYS A 1 195 ? 0.209 7.031 -12.676 1.00 97.44 195 LYS A N 1
ATOM 1426 C CA . LYS A 1 195 ? 1.114 6.067 -13.306 1.00 97.44 195 LYS A CA 1
ATOM 1427 C C . LYS A 1 195 ? 1.029 4.682 -12.671 1.00 97.44 195 LYS A C 1
ATOM 1429 O O . LYS A 1 195 ? 1.176 3.699 -13.399 1.00 97.44 195 LYS A O 1
ATOM 1434 N N . ALA A 1 196 ? 0.791 4.581 -11.363 1.00 97.19 196 ALA A N 1
ATOM 1435 C CA . ALA A 1 196 ? 0.519 3.306 -10.703 1.00 97.19 196 ALA A CA 1
ATOM 1436 C C . ALA A 1 196 ? -0.762 2.678 -11.266 1.00 97.19 196 ALA A C 1
ATOM 1438 O O . ALA A 1 196 ? -0.682 1.603 -11.862 1.00 97.19 196 ALA A O 1
ATOM 1439 N N . THR A 1 197 ? -1.887 3.395 -11.206 1.00 96.56 197 THR A N 1
ATOM 1440 C CA . THR A 1 197 ? -3.182 2.998 -11.783 1.00 96.56 197 THR A CA 1
ATOM 1441 C C . THR A 1 197 ? -3.041 2.518 -13.227 1.00 96.56 197 THR A C 1
ATOM 1443 O O . THR A 1 197 ? -3.354 1.368 -13.534 1.00 96.56 197 THR A O 1
ATOM 1446 N N . ASN A 1 198 ? -2.470 3.348 -14.107 1.00 97.00 198 ASN A N 1
ATOM 1447 C CA . ASN A 1 198 ? -2.319 3.021 -15.527 1.00 97.00 198 ASN A CA 1
ATOM 1448 C C . ASN A 1 198 ? -1.440 1.785 -15.773 1.00 97.00 198 ASN A C 1
ATOM 1450 O O . ASN A 1 198 ? -1.685 1.032 -16.711 1.00 97.00 198 ASN A O 1
ATOM 1454 N N . ASN A 1 199 ? -0.402 1.556 -14.964 1.00 96.50 199 ASN A N 1
ATOM 1455 C CA . ASN A 1 199 ? 0.451 0.377 -15.119 1.00 96.50 199 ASN A CA 1
ATOM 1456 C C . ASN A 1 199 ? -0.213 -0.907 -14.598 1.00 96.50 199 ASN A C 1
ATOM 1458 O O . ASN A 1 199 ? 0.024 -1.968 -15.175 1.00 96.50 199 ASN A O 1
ATOM 1462 N N . ILE A 1 200 ? -1.011 -0.814 -13.528 1.00 95.38 200 ILE A N 1
ATOM 1463 C CA . ILE A 1 200 ? -1.728 -1.953 -12.939 1.00 95.38 200 ILE A CA 1
ATOM 1464 C C . ILE A 1 200 ? -2.871 -2.386 -13.861 1.00 95.38 200 ILE A C 1
ATOM 1466 O O . ILE A 1 200 ? -2.919 -3.549 -14.250 1.00 95.38 200 ILE A O 1
ATOM 1470 N N . LEU A 1 201 ? -3.721 -1.449 -14.297 1.00 94.12 201 LEU A N 1
ATOM 1471 C CA . LEU A 1 201 ? -4.837 -1.736 -15.209 1.00 94.12 201 LEU A CA 1
ATOM 1472 C C . LEU A 1 201 ? -4.367 -2.210 -16.596 1.00 94.12 201 LEU A C 1
ATOM 1474 O O . LEU A 1 201 ? -5.041 -3.009 -17.235 1.00 94.12 201 LEU A O 1
ATOM 1478 N N . ALA A 1 202 ? -3.178 -1.790 -17.045 1.00 94.50 202 ALA A N 1
ATOM 1479 C CA . ALA A 1 202 ? -2.544 -2.311 -18.260 1.00 94.50 202 ALA A CA 1
ATOM 1480 C C . ALA A 1 202 ? -1.845 -3.679 -18.071 1.00 94.50 202 ALA A C 1
ATOM 1482 O O . ALA A 1 202 ? -1.058 -4.080 -18.929 1.00 94.50 202 ALA A O 1
ATOM 1483 N N . GLY A 1 203 ? -2.047 -4.371 -16.943 1.00 93.25 203 GLY A N 1
ATOM 1484 C CA . GLY A 1 203 ? -1.545 -5.729 -16.704 1.00 93.25 203 GLY A CA 1
ATOM 1485 C C . GLY A 1 203 ? -0.019 -5.864 -16.612 1.00 93.25 203 GLY A C 1
ATOM 1486 O O . GLY A 1 203 ? 0.502 -6.980 -16.635 1.00 93.25 203 GLY A O 1
ATOM 1487 N N . LYS A 1 204 ? 0.739 -4.761 -16.479 1.00 94.56 204 LYS A N 1
ATOM 1488 C CA . LYS A 1 204 ? 2.221 -4.775 -16.543 1.00 94.56 204 LYS A CA 1
ATOM 1489 C C . LYS A 1 204 ? 2.892 -5.577 -15.422 1.00 94.56 204 LYS A C 1
ATOM 1491 O O . LYS A 1 204 ? 4.102 -5.818 -15.474 1.00 94.56 204 LYS A O 1
ATOM 1496 N N . TYR A 1 205 ? 2.130 -5.962 -14.402 1.00 94.88 205 TYR A N 1
ATOM 1497 C CA . TYR A 1 205 ? 2.621 -6.664 -13.225 1.00 94.88 205 TYR A CA 1
ATOM 1498 C C . TYR A 1 205 ? 2.141 -8.111 -13.098 1.00 94.88 205 TYR A C 1
ATOM 1500 O O . TYR A 1 205 ? 2.679 -8.778 -12.230 1.00 94.88 205 TYR A O 1
ATOM 1508 N N . ALA A 1 206 ? 1.252 -8.631 -13.956 1.00 89.38 206 ALA A N 1
ATOM 1509 C CA . ALA A 1 206 ? 0.643 -9.969 -13.812 1.00 89.38 206 ALA A CA 1
ATOM 1510 C C . ALA A 1 206 ? 1.646 -11.099 -13.458 1.00 89.38 206 ALA A C 1
ATOM 1512 O O . ALA A 1 206 ? 1.438 -11.875 -12.534 1.00 89.38 206 ALA A O 1
ATOM 1513 N N . ASN A 1 207 ? 2.813 -11.126 -14.113 1.00 88.69 207 ASN A N 1
ATOM 1514 C CA . ASN A 1 207 ? 3.879 -12.112 -13.855 1.00 88.69 207 ASN A CA 1
ATOM 1515 C C . ASN A 1 207 ? 4.866 -11.719 -12.727 1.00 88.69 207 ASN A C 1
ATOM 1517 O O . ASN A 1 207 ? 6.007 -12.182 -12.697 1.00 88.69 207 ASN A O 1
ATOM 1521 N N . GLN A 1 208 ? 4.483 -10.815 -11.826 1.00 93.88 208 GLN A N 1
ATOM 1522 C CA . GLN A 1 208 ? 5.298 -10.296 -10.724 1.00 93.88 208 GLN A CA 1
ATOM 1523 C C . GLN A 1 208 ? 4.519 -10.399 -9.408 1.00 93.88 208 GLN A C 1
ATOM 1525 O O . GLN A 1 208 ? 3.299 -10.485 -9.398 1.00 93.88 208 GLN A O 1
ATOM 1530 N N . ARG A 1 209 ? 5.230 -10.362 -8.277 1.00 95.50 209 ARG A N 1
ATOM 1531 C CA . ARG A 1 209 ? 4.621 -10.234 -6.948 1.00 95.50 209 ARG A CA 1
ATOM 1532 C C . ARG A 1 209 ? 4.966 -8.866 -6.384 1.00 95.50 209 ARG A C 1
ATOM 1534 O O . ARG A 1 209 ? 6.067 -8.670 -5.864 1.00 95.50 209 ARG A O 1
ATOM 1541 N N . VAL A 1 210 ? 4.058 -7.913 -6.548 1.00 97.44 210 VAL A N 1
ATOM 1542 C CA . VAL A 1 210 ? 4.250 -6.518 -6.153 1.00 97.44 210 VAL A CA 1
ATOM 1543 C C . VAL A 1 210 ? 3.681 -6.274 -4.758 1.00 97.44 210 VAL A C 1
ATOM 1545 O O . VAL A 1 210 ? 2.501 -6.507 -4.507 1.00 97.44 210 VAL A O 1
ATOM 1548 N N . PHE A 1 211 ? 4.523 -5.762 -3.866 1.00 97.88 211 PHE A N 1
ATOM 1549 C CA . PHE A 1 211 ? 4.115 -5.184 -2.589 1.00 97.88 211 PHE A CA 1
ATOM 1550 C C . PHE A 1 211 ? 3.919 -3.678 -2.780 1.00 97.88 211 PHE A C 1
ATOM 1552 O O . PHE A 1 211 ? 4.889 -2.962 -3.047 1.00 97.88 211 PHE A O 1
ATOM 1559 N N . CYS A 1 212 ? 2.675 -3.209 -2.710 1.00 98.06 212 CYS A N 1
ATOM 1560 C CA . CYS A 1 212 ? 2.313 -1.814 -2.945 1.00 98.06 212 CYS A CA 1
ATOM 1561 C C . CYS A 1 212 ? 2.222 -1.049 -1.620 1.00 98.06 212 CYS A C 1
ATOM 1563 O O . CYS A 1 212 ? 1.509 -1.469 -0.708 1.00 98.06 212 CYS 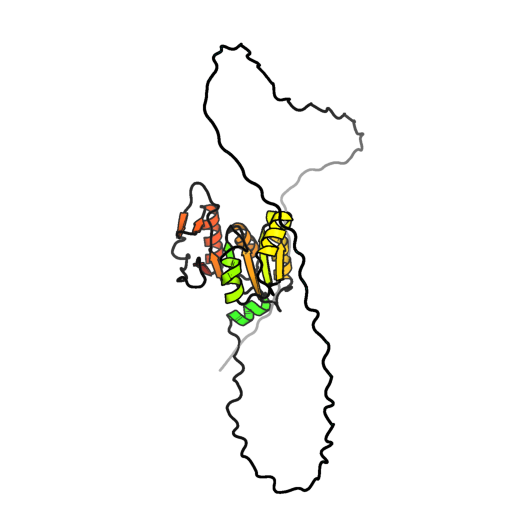A O 1
ATOM 1565 N N . VAL A 1 213 ? 2.930 0.077 -1.522 1.00 98.19 213 VAL A N 1
ATOM 1566 C CA . VAL A 1 213 ? 2.972 0.947 -0.342 1.00 98.19 213 VAL A CA 1
ATOM 1567 C C . VAL A 1 213 ? 2.547 2.356 -0.719 1.00 98.19 213 VAL A C 1
ATOM 1569 O O . VAL A 1 213 ? 3.153 2.983 -1.589 1.00 98.19 213 VAL A O 1
ATOM 1572 N N . PHE A 1 214 ? 1.540 2.862 -0.022 1.00 98.31 214 PHE A N 1
ATOM 1573 C CA . PHE A 1 214 ? 1.084 4.244 -0.095 1.00 98.31 214 PHE A CA 1
ATOM 1574 C C . PHE A 1 214 ? 1.581 5.015 1.118 1.00 98.31 214 PHE A C 1
ATOM 1576 O O . PHE A 1 214 ? 1.626 4.479 2.226 1.00 98.31 214 PHE A O 1
ATOM 1583 N N . ARG A 1 215 ? 1.890 6.295 0.917 1.00 96.62 215 ARG A N 1
ATOM 1584 C CA . ARG A 1 215 ? 2.200 7.210 2.019 1.00 96.62 215 ARG A CA 1
ATOM 1585 C C . ARG A 1 215 ? 0.946 7.738 2.730 1.00 96.62 215 ARG A C 1
ATOM 1587 O O . ARG A 1 215 ? 1.003 8.036 3.916 1.00 96.62 215 ARG A O 1
ATOM 1594 N N . TYR A 1 216 ? -0.170 7.837 2.006 1.00 97.00 216 TYR A N 1
ATOM 1595 C CA . TYR A 1 216 ? -1.438 8.408 2.469 1.00 97.00 216 TYR A CA 1
ATOM 1596 C C . TYR A 1 216 ? -2.613 7.503 2.083 1.00 97.00 216 TYR A C 1
ATOM 1598 O O . TYR A 1 216 ? -2.574 6.864 1.028 1.00 97.00 216 TYR A O 1
ATOM 1606 N N . ILE A 1 217 ? -3.689 7.503 2.880 1.00 97.12 217 ILE A N 1
ATOM 1607 C CA . ILE A 1 217 ? -4.911 6.729 2.585 1.00 97.12 217 ILE A CA 1
ATOM 1608 C C . ILE A 1 217 ? -5.547 7.204 1.272 1.00 97.12 217 ILE A C 1
ATOM 1610 O O . ILE A 1 217 ? -5.943 6.382 0.446 1.00 97.12 217 ILE A O 1
ATOM 1614 N N . ARG A 1 218 ? -5.539 8.522 1.022 1.00 97.25 218 ARG A N 1
ATOM 1615 C CA . ARG A 1 218 ? -6.027 9.140 -0.223 1.00 97.25 218 ARG A CA 1
ATOM 1616 C C . ARG A 1 218 ? -5.474 8.474 -1.490 1.00 97.25 218 ARG A C 1
ATOM 1618 O O . ARG A 1 218 ? -6.235 8.233 -2.418 1.00 97.25 218 ARG A O 1
ATOM 1625 N N . SER A 1 219 ? -4.186 8.126 -1.531 1.00 97.31 219 SER A N 1
ATOM 1626 C CA . SER A 1 219 ? -3.579 7.488 -2.711 1.00 97.31 219 SER A CA 1
ATOM 1627 C C . SER A 1 219 ? -4.070 6.052 -2.932 1.00 97.31 219 SER A C 1
ATOM 1629 O O . SER A 1 219 ? -4.186 5.616 -4.074 1.00 97.31 219 SER A O 1
ATOM 1631 N N . ALA A 1 220 ? -4.392 5.317 -1.861 1.00 97.69 220 ALA A N 1
ATOM 1632 C CA . ALA A 1 220 ? -5.019 3.998 -1.969 1.00 97.69 220 ALA A CA 1
ATOM 1633 C C . ALA A 1 220 ? -6.475 4.115 -2.454 1.00 97.69 220 ALA A C 1
ATOM 1635 O O . ALA A 1 220 ? -6.897 3.371 -3.341 1.00 97.69 220 ALA A O 1
ATOM 1636 N N . TYR A 1 221 ? -7.209 5.095 -1.919 1.00 98.06 221 TYR A N 1
ATOM 1637 C CA . TYR A 1 221 ? -8.579 5.419 -2.317 1.00 98.06 221 TYR A CA 1
ATOM 1638 C C . TYR A 1 221 ? -8.676 5.849 -3.792 1.00 98.06 221 TYR A C 1
ATOM 1640 O O . TYR A 1 221 ? -9.556 5.381 -4.507 1.00 98.06 221 TYR A O 1
ATOM 1648 N N . GLU A 1 222 ? -7.740 6.661 -4.294 1.00 97.69 222 GLU A N 1
ATOM 1649 C CA . GLU A 1 222 ? -7.670 7.047 -5.712 1.00 97.69 222 GLU A CA 1
ATOM 1650 C C . GLU A 1 222 ? -7.470 5.837 -6.647 1.00 97.69 222 GLU A C 1
ATOM 1652 O O . GLU A 1 222 ? -8.133 5.754 -7.682 1.00 97.69 222 GLU A O 1
ATOM 1657 N N . LEU A 1 223 ? -6.628 4.860 -6.274 1.00 96.81 223 LEU A N 1
ATOM 1658 C CA . LEU A 1 223 ? -6.478 3.606 -7.030 1.00 96.81 223 LEU A CA 1
ATOM 1659 C C . LEU A 1 223 ? -7.764 2.768 -7.019 1.00 96.81 223 LEU A C 1
ATOM 1661 O O . LEU A 1 223 ? -8.180 2.270 -8.066 1.00 96.81 223 LEU A O 1
ATOM 1665 N N . PHE A 1 224 ? -8.405 2.636 -5.855 1.00 97.25 224 PHE A N 1
ATOM 1666 C CA . PHE A 1 224 ? -9.686 1.940 -5.710 1.00 97.25 224 PHE A CA 1
ATOM 1667 C C . PHE A 1 224 ? -10.782 2.586 -6.577 1.00 97.25 224 PHE A C 1
ATOM 1669 O O . PHE A 1 224 ? -11.420 1.902 -7.376 1.00 97.25 224 PHE A O 1
ATOM 1676 N N . ARG A 1 225 ? -10.936 3.915 -6.509 1.00 97.50 225 ARG A N 1
ATOM 1677 C CA . ARG A 1 225 ? -11.891 4.690 -7.324 1.00 97.50 225 ARG A CA 1
ATOM 1678 C C . ARG A 1 225 ? -11.624 4.597 -8.825 1.00 97.50 225 ARG A C 1
ATOM 1680 O O . ARG A 1 225 ? -12.560 4.726 -9.610 1.00 97.50 225 ARG A O 1
ATOM 1687 N N . ALA A 1 226 ? -10.378 4.361 -9.228 1.00 96.38 226 ALA A N 1
ATOM 1688 C CA . ALA A 1 226 ? -10.005 4.112 -10.617 1.00 96.38 226 ALA A CA 1
ATOM 1689 C C . ALA A 1 226 ? -10.228 2.654 -11.077 1.00 96.38 226 ALA A C 1
ATOM 1691 O O . ALA A 1 226 ? -9.891 2.318 -12.211 1.00 96.38 226 ALA A O 1
ATOM 1692 N N . GLY A 1 227 ? -10.790 1.787 -10.226 1.00 94.69 227 GLY A N 1
ATOM 1693 C CA . GLY A 1 227 ? -11.124 0.402 -10.564 1.00 94.69 227 GLY A CA 1
ATOM 1694 C C . GLY A 1 227 ? -9.972 -0.595 -10.416 1.00 94.69 227 GLY A C 1
ATOM 1695 O O . GLY A 1 227 ? -10.057 -1.694 -10.961 1.00 94.69 227 GLY A O 1
ATOM 1696 N N . VAL A 1 228 ? -8.894 -0.253 -9.698 1.00 94.88 228 VAL A N 1
ATOM 1697 C CA . VAL A 1 228 ? -7.835 -1.226 -9.380 1.00 94.88 228 VAL A CA 1
ATOM 1698 C C . VAL A 1 228 ? -8.379 -2.277 -8.399 1.00 94.88 228 VAL A C 1
ATOM 1700 O O . VAL A 1 228 ? -8.823 -1.897 -7.313 1.00 94.88 228 VAL A O 1
ATOM 1703 N N . PRO A 1 229 ? -8.309 -3.590 -8.707 1.00 92.75 229 PRO A N 1
ATOM 1704 C CA . PRO A 1 229 ? -8.764 -4.628 -7.786 1.00 92.75 229 PRO A CA 1
ATOM 1705 C C . PRO A 1 229 ? -7.940 -4.624 -6.491 1.00 92.75 229 PRO A C 1
ATOM 1707 O O . PRO A 1 229 ? -6.751 -4.944 -6.489 1.00 92.75 229 PRO A O 1
ATOM 1710 N N . MET A 1 230 ? -8.586 -4.271 -5.380 1.00 94.75 230 MET A N 1
ATOM 1711 C CA . MET A 1 230 ? -7.966 -4.155 -4.060 1.00 94.75 230 MET A CA 1
ATOM 1712 C C . MET A 1 230 ? -8.755 -5.006 -3.052 1.00 94.75 230 MET A C 1
ATOM 1714 O O . MET A 1 230 ? -9.683 -4.504 -2.434 1.00 94.75 230 MET A O 1
ATOM 1718 N N . PRO A 1 231 ? -8.446 -6.305 -2.877 1.00 93.62 231 PRO A N 1
ATOM 1719 C CA . PRO A 1 231 ? -9.238 -7.178 -2.001 1.00 93.62 231 PRO A CA 1
ATOM 1720 C C . PRO A 1 231 ? -9.023 -6.892 -0.505 1.00 93.62 231 PRO A C 1
ATOM 1722 O O . PRO A 1 231 ? -9.916 -7.117 0.308 1.00 93.62 231 PRO A O 1
ATOM 1725 N N . GLN A 1 232 ? -7.839 -6.404 -0.129 1.00 95.31 232 GLN A N 1
ATOM 1726 C CA . GLN A 1 232 ? -7.494 -6.039 1.243 1.00 95.31 232 GLN A CA 1
ATOM 1727 C C . GLN A 1 232 ? -6.550 -4.835 1.234 1.00 95.31 232 GLN A C 1
ATOM 1729 O O . GLN A 1 232 ? -5.584 -4.816 0.467 1.00 95.31 232 GLN A O 1
ATOM 1734 N N . LEU A 1 233 ? -6.800 -3.877 2.128 1.00 97.38 233 LEU A N 1
ATOM 1735 C CA . LEU A 1 233 ? -5.888 -2.787 2.459 1.00 97.38 233 LEU A CA 1
ATOM 1736 C C . LEU A 1 233 ? -5.391 -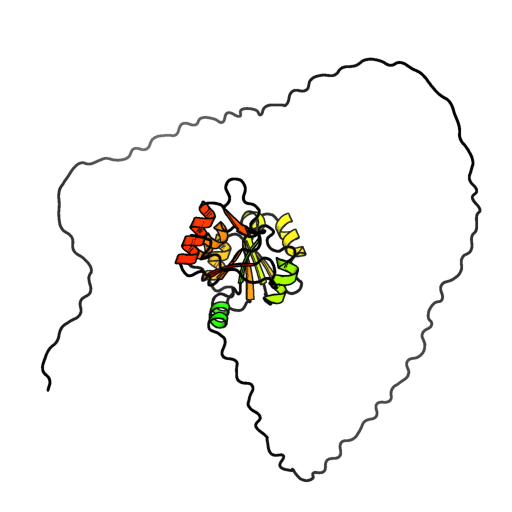2.963 3.897 1.00 97.38 233 LEU A C 1
ATOM 1738 O O . LEU A 1 233 ? -6.178 -3.146 4.830 1.00 97.38 233 LEU A O 1
ATOM 1742 N N . ASN A 1 234 ? -4.076 -2.888 4.083 1.00 97.44 234 ASN A N 1
ATOM 1743 C CA . ASN A 1 234 ? -3.445 -2.899 5.393 1.00 97.44 234 ASN A CA 1
ATOM 1744 C C . ASN A 1 234 ? -3.048 -1.479 5.829 1.00 97.44 234 ASN A C 1
ATOM 1746 O O . ASN A 1 234 ? -2.164 -0.854 5.248 1.00 97.44 234 ASN A O 1
ATOM 1750 N N . LEU A 1 235 ? -3.674 -0.975 6.886 1.00 97.12 235 LEU A N 1
ATOM 1751 C CA . LEU A 1 235 ? -3.257 0.226 7.595 1.00 97.12 235 LEU A CA 1
ATOM 1752 C C . LEU A 1 235 ? -2.128 -0.161 8.554 1.00 97.12 235 LEU A C 1
ATOM 1754 O O . LEU A 1 235 ? -2.317 -0.920 9.509 1.00 97.12 235 LEU A O 1
ATOM 1758 N N . GLY A 1 236 ? -0.929 0.305 8.219 1.00 95.94 236 GLY A N 1
ATOM 1759 C CA . GLY A 1 236 ? 0.311 -0.076 8.870 1.00 95.94 236 GLY A CA 1
ATOM 1760 C C . GLY A 1 236 ? 0.830 0.982 9.826 1.00 95.94 236 GLY A C 1
ATOM 1761 O O . GLY A 1 236 ? 0.978 0.714 11.010 1.00 95.94 236 GLY A O 1
ATOM 1762 N N . ASN A 1 237 ? 1.124 2.170 9.299 1.00 96.31 237 ASN A N 1
ATOM 1763 C CA . ASN A 1 237 ? 1.514 3.332 10.092 1.00 96.31 237 ASN A CA 1
ATOM 1764 C C . ASN A 1 237 ? 0.902 4.582 9.457 1.00 96.31 237 ASN A C 1
ATOM 1766 O O . ASN A 1 237 ? 1.251 4.943 8.333 1.00 96.31 237 ASN A O 1
ATOM 1770 N N . VAL A 1 238 ? -0.031 5.210 10.164 1.00 96.06 238 VAL A N 1
ATOM 1771 C CA . VAL A 1 238 ? -0.734 6.418 9.722 1.00 96.06 238 VAL A CA 1
ATOM 1772 C C . VAL A 1 238 ? -0.654 7.411 10.877 1.00 96.06 238 VAL A C 1
ATOM 1774 O O . VAL A 1 238 ? -1.524 7.455 11.749 1.00 96.06 238 VAL A O 1
ATOM 1777 N N . THR A 1 239 ? 0.471 8.123 10.959 1.00 94.50 239 THR A N 1
ATOM 1778 C CA . THR A 1 239 ? 0.802 9.024 12.078 1.00 94.50 239 THR A CA 1
ATOM 1779 C C . THR A 1 239 ? 1.064 10.465 11.646 1.00 94.50 239 THR A C 1
ATOM 1781 O O . THR A 1 239 ? 1.220 11.338 12.492 1.00 94.50 239 THR A O 1
ATOM 1784 N N . GLN A 1 240 ? 1.035 10.734 10.339 1.00 92.56 240 GLN A N 1
ATOM 1785 C CA . GLN A 1 240 ? 1.219 12.058 9.742 1.00 92.56 240 GLN A CA 1
ATOM 1786 C C . GLN A 1 240 ? 0.031 13.019 9.946 1.00 92.56 240 GLN A C 1
ATOM 1788 O O . GLN A 1 240 ? 0.165 14.223 9.726 1.00 92.56 240 GLN A O 1
ATOM 1793 N N . ASN A 1 241 ? -1.134 12.498 10.334 1.00 91.44 241 ASN A N 1
ATOM 1794 C CA . ASN A 1 241 ? -2.354 13.283 10.503 1.00 91.44 241 ASN A CA 1
ATOM 1795 C C . ASN A 1 241 ? -2.327 14.087 11.808 1.00 91.44 241 ASN A C 1
ATOM 1797 O O . ASN A 1 241 ? -1.958 13.575 12.863 1.00 91.44 241 ASN A O 1
ATOM 1801 N N . THR A 1 242 ? -2.735 15.353 11.725 1.00 87.56 242 THR A N 1
ATOM 1802 C CA . THR A 1 242 ? -2.668 16.340 12.814 1.00 87.56 242 THR A CA 1
ATOM 1803 C C . THR A 1 242 ? -4.029 17.016 12.981 1.00 87.56 242 THR A C 1
ATOM 1805 O O . THR A 1 242 ? -4.728 17.222 11.993 1.00 87.56 242 THR A O 1
ATOM 1808 N N . GLY A 1 243 ? -4.394 17.405 14.206 1.00 88.38 243 GLY A N 1
ATOM 1809 C CA . GLY A 1 243 ? -5.674 18.058 14.505 1.00 88.38 243 GLY A CA 1
ATOM 1810 C C . GLY A 1 243 ? -6.716 17.070 15.029 1.00 88.38 243 GLY A C 1
ATOM 1811 O O . GLY A 1 243 ? -6.381 16.205 15.839 1.00 88.38 243 GLY A O 1
ATOM 1812 N N . ASN A 1 244 ? -7.972 17.204 14.589 1.00 87.94 244 ASN A N 1
ATOM 1813 C CA . ASN A 1 244 ? -9.026 16.251 14.933 1.00 87.94 244 ASN A CA 1
ATOM 1814 C C . ASN A 1 244 ? -8.776 14.922 14.206 1.00 87.94 244 ASN A C 1
ATOM 1816 O O . ASN A 1 244 ? -8.846 14.864 12.979 1.00 87.94 244 ASN A O 1
ATOM 1820 N N . VAL A 1 245 ? -8.450 13.867 14.954 1.00 91.88 245 VAL A N 1
ATOM 1821 C CA . VAL A 1 245 ? -8.156 12.542 14.396 1.00 91.88 245 VAL A CA 1
ATOM 1822 C C . VAL A 1 245 ? -8.851 11.448 15.196 1.00 91.88 245 VAL A C 1
ATOM 1824 O O . VAL A 1 245 ? -8.794 11.419 16.425 1.00 91.88 245 VAL A O 1
ATOM 1827 N N . THR A 1 246 ? -9.467 10.505 14.489 1.00 91.38 246 THR A N 1
ATOM 1828 C CA . THR A 1 246 ? -9.987 9.272 15.083 1.00 91.38 246 THR A CA 1
ATOM 1829 C C . THR A 1 246 ? -8.830 8.288 15.249 1.00 91.38 246 THR A C 1
ATOM 1831 O O . THR A 1 246 ? -8.117 7.984 14.289 1.00 91.38 246 THR A O 1
ATOM 1834 N N . VAL A 1 247 ? -8.617 7.789 16.468 1.00 91.69 247 VAL A N 1
ATOM 1835 C CA . VAL A 1 247 ? -7.588 6.779 16.759 1.00 91.69 247 VAL A CA 1
ATOM 1836 C C . VAL A 1 247 ? -8.181 5.391 16.523 1.00 91.69 247 VAL A C 1
ATOM 1838 O O . VAL A 1 247 ? -9.107 4.997 17.225 1.00 91.69 247 VAL A O 1
ATOM 1841 N N . LEU A 1 248 ? -7.640 4.657 15.550 1.00 90.12 248 LEU A N 1
ATOM 1842 C CA . LEU A 1 248 ? -8.033 3.273 15.254 1.00 90.12 248 LEU A CA 1
ATOM 1843 C C . LEU A 1 248 ? -7.101 2.268 15.946 1.00 90.12 248 LEU A C 1
ATOM 1845 O O . LEU A 1 248 ? -7.544 1.221 16.400 1.00 90.12 248 LEU A O 1
ATOM 1849 N N . ASP A 1 249 ? -5.815 2.609 16.055 1.00 91.38 249 ASP A N 1
ATOM 1850 C CA . ASP A 1 249 ? -4.798 1.875 16.815 1.00 91.38 249 ASP A CA 1
ATOM 1851 C C . ASP A 1 249 ? -3.674 2.832 17.261 1.00 91.38 249 ASP A C 1
ATOM 1853 O O . ASP A 1 249 ? -3.555 3.962 16.782 1.00 91.38 249 ASP A O 1
ATOM 1857 N N . LYS A 1 250 ? -2.789 2.359 18.144 1.00 91.19 250 LYS A N 1
ATOM 1858 C CA . LYS A 1 250 ? -1.522 2.993 18.546 1.00 91.19 250 LYS A CA 1
ATOM 1859 C C . LYS A 1 250 ? -0.750 3.610 17.366 1.00 91.19 250 LYS A C 1
ATOM 1861 O O . LYS A 1 250 ? -0.180 4.699 17.511 1.00 91.19 250 LYS A O 1
ATOM 1866 N N . THR A 1 251 ? -0.743 2.926 16.220 1.00 93.06 251 THR A N 1
ATOM 1867 C CA . THR A 1 251 ? -0.005 3.299 14.998 1.00 93.06 251 THR A CA 1
ATOM 1868 C C . THR A 1 251 ? -0.876 3.891 13.885 1.00 93.06 251 THR A C 1
ATOM 1870 O O . THR A 1 251 ? -0.340 4.335 12.872 1.00 93.06 251 THR A O 1
ATOM 1873 N N . VAL A 1 252 ? -2.202 3.960 14.059 1.00 95.25 252 VAL A N 1
ATOM 1874 C CA . VAL A 1 252 ? -3.140 4.382 13.005 1.00 95.25 252 VAL A CA 1
ATOM 1875 C C . VAL A 1 252 ? -4.129 5.423 13.531 1.00 95.25 252 VAL A C 1
ATOM 1877 O O . VAL A 1 252 ? -5.009 5.128 14.342 1.00 95.25 252 VAL A O 1
ATOM 1880 N N . ARG A 1 253 ? -3.988 6.654 13.029 1.00 94.69 253 ARG A N 1
ATOM 1881 C CA . ARG A 1 253 ? -4.859 7.808 13.291 1.00 94.69 253 ARG A CA 1
ATOM 1882 C C . ARG A 1 253 ? -5.354 8.351 11.957 1.00 94.69 253 ARG A C 1
ATOM 1884 O O . ARG A 1 253 ? -4.533 8.641 11.091 1.00 94.69 253 ARG A O 1
ATOM 1891 N N . VAL A 1 254 ? -6.662 8.508 11.795 1.00 95.19 254 VAL A N 1
ATOM 1892 C CA . VAL A 1 254 ? -7.284 8.950 10.534 1.00 95.19 254 VAL A CA 1
ATOM 1893 C C . VAL A 1 254 ? -8.025 10.266 10.726 1.00 95.19 254 VAL A C 1
ATOM 1895 O O . VAL A 1 254 ? -8.564 10.512 11.807 1.00 95.19 254 VAL A O 1
ATOM 1898 N N . SER A 1 255 ? -8.044 11.116 9.700 1.00 95.44 255 SER A N 1
ATOM 1899 C CA . SER A 1 255 ? -8.924 12.293 9.697 1.00 95.44 255 SER A CA 1
ATOM 1900 C C . SER A 1 255 ? -10.385 11.895 9.443 1.00 95.44 255 SER A C 1
ATOM 1902 O O . SER A 1 255 ? -10.678 10.749 9.086 1.00 95.44 255 SER A O 1
ATOM 1904 N N . ASP A 1 256 ? -11.311 12.840 9.613 1.00 93.56 256 ASP A N 1
ATOM 1905 C CA . ASP A 1 256 ? -12.724 12.633 9.280 1.00 93.56 256 ASP A CA 1
ATOM 1906 C C . ASP A 1 256 ? -12.910 12.276 7.790 1.00 93.56 256 ASP A C 1
ATOM 1908 O O . ASP A 1 256 ? -13.642 11.341 7.470 1.00 93.56 256 ASP A O 1
ATOM 1912 N N . GLU A 1 257 ? -12.176 12.932 6.882 1.00 94.31 257 GLU A N 1
ATOM 1913 C CA . GLU A 1 257 ? -12.234 12.654 5.441 1.00 94.31 257 GLU A CA 1
ATOM 1914 C C . GLU A 1 257 ? -11.636 11.286 5.085 1.00 94.31 257 GLU A C 1
ATOM 1916 O O . GLU A 1 257 ? -12.151 10.587 4.214 1.00 94.31 257 GLU A O 1
ATOM 1921 N N . GLU A 1 258 ? -10.547 10.881 5.746 1.00 95.44 258 GLU A N 1
ATOM 1922 C CA . GLU A 1 258 ? -9.960 9.554 5.538 1.00 95.44 258 GLU A CA 1
ATOM 1923 C C . GLU A 1 258 ? -10.856 8.437 6.080 1.00 95.44 258 GLU A C 1
ATOM 1925 O O . GLU A 1 258 ? -10.940 7.382 5.453 1.00 95.44 258 GLU A O 1
ATOM 1930 N N . ARG A 1 259 ? -11.566 8.654 7.198 1.00 94.38 259 ARG A N 1
ATOM 1931 C CA . ARG A 1 259 ? -12.581 7.707 7.687 1.00 94.38 259 ARG A CA 1
ATOM 1932 C C . ARG A 1 259 ? -13.663 7.483 6.632 1.00 94.38 259 ARG A C 1
ATOM 1934 O O . ARG A 1 259 ? -14.034 6.336 6.391 1.00 94.38 259 ARG A O 1
ATOM 1941 N N . ASP A 1 260 ? -14.138 8.544 5.990 1.00 94.94 260 ASP A N 1
ATOM 1942 C CA . ASP A 1 260 ? -15.199 8.435 4.988 1.00 94.94 260 ASP A CA 1
ATOM 1943 C C . ASP A 1 260 ? -14.692 7.787 3.679 1.00 94.94 260 ASP A C 1
ATOM 1945 O O . ASP A 1 260 ? -15.389 6.948 3.109 1.00 94.94 260 ASP A O 1
ATOM 1949 N N . MET A 1 261 ? -13.432 8.024 3.279 1.00 96.50 261 MET A N 1
ATOM 1950 C CA . MET A 1 261 ? -12.773 7.242 2.213 1.00 96.50 261 MET A CA 1
ATOM 1951 C C . MET A 1 261 ? -12.679 5.745 2.559 1.00 96.50 261 MET A C 1
ATOM 1953 O O . MET A 1 261 ? -12.959 4.896 1.713 1.00 96.50 261 MET A O 1
ATOM 1957 N N . LEU A 1 262 ? -12.294 5.400 3.795 1.00 96.19 262 LEU A N 1
ATOM 1958 C CA . LEU A 1 262 ? -12.201 4.005 4.243 1.00 96.19 262 LEU A CA 1
ATOM 1959 C C . LEU A 1 262 ? -13.572 3.317 4.306 1.00 96.19 262 LEU A C 1
ATOM 1961 O O . LEU A 1 262 ? -13.658 2.130 3.993 1.00 96.19 262 LEU A O 1
ATOM 1965 N N . ARG A 1 263 ? -14.634 4.046 4.674 1.00 95.12 263 ARG A N 1
ATOM 1966 C CA . ARG A 1 263 ? -16.023 3.561 4.615 1.00 95.12 263 ARG A CA 1
ATOM 1967 C C . ARG A 1 263 ? -16.430 3.222 3.187 1.00 95.12 263 ARG A C 1
ATOM 1969 O O . ARG A 1 263 ? -16.871 2.107 2.948 1.00 95.12 263 ARG A O 1
ATOM 1976 N N . GLU A 1 264 ? -16.200 4.119 2.229 1.00 95.81 264 GLU A N 1
ATOM 1977 C CA . GLU A 1 264 ? -16.534 3.847 0.825 1.00 95.81 264 GLU A CA 1
ATOM 1978 C C . GLU A 1 264 ? -15.747 2.647 0.263 1.00 95.81 264 GLU A C 1
ATOM 1980 O O . GLU A 1 264 ? -16.303 1.820 -0.459 1.00 95.81 264 GLU A O 1
ATOM 1985 N N . MET A 1 265 ? -14.473 2.490 0.643 1.00 96.19 265 MET A N 1
ATOM 1986 C CA . MET A 1 265 ? -13.681 1.307 0.279 1.00 96.19 265 MET A CA 1
ATOM 1987 C C . MET A 1 265 ? -14.236 0.019 0.904 1.00 96.19 265 MET A C 1
ATOM 1989 O O . MET A 1 265 ? -14.364 -0.987 0.206 1.00 96.19 265 MET A O 1
ATOM 1993 N N . ARG A 1 266 ? -14.596 0.042 2.196 1.00 94.94 266 ARG A N 1
ATOM 1994 C CA . ARG A 1 266 ? -15.247 -1.081 2.898 1.00 94.94 266 ARG A CA 1
ATOM 1995 C C . ARG A 1 266 ? -16.546 -1.481 2.198 1.00 94.94 266 ARG A C 1
ATOM 1997 O O . ARG A 1 266 ? -16.752 -2.659 1.919 1.00 94.94 266 ARG A O 1
ATOM 2004 N N . ASP A 1 267 ? -17.388 -0.503 1.886 1.00 94.06 267 ASP A N 1
ATOM 2005 C CA . ASP A 1 267 ? -18.706 -0.713 1.282 1.00 94.06 267 ASP A CA 1
ATOM 2006 C C . ASP A 1 267 ? -18.588 -1.175 -0.186 1.00 94.06 267 ASP A C 1
ATOM 2008 O O . ASP A 1 267 ? -19.422 -1.937 -0.674 1.00 94.06 267 ASP A O 1
ATOM 2012 N N . GLY A 1 268 ? -17.489 -0.820 -0.863 1.00 94.00 268 GLY A N 1
ATOM 2013 C CA . GLY A 1 268 ? -17.056 -1.398 -2.140 1.00 94.00 268 GLY A CA 1
ATOM 2014 C C . GLY A 1 268 ? -16.392 -2.782 -2.051 1.00 94.00 268 GLY A C 1
ATOM 2015 O O . GLY A 1 268 ? -15.900 -3.280 -3.063 1.00 94.00 268 GLY A O 1
ATOM 2016 N N . GLY A 1 269 ? -16.359 -3.411 -0.871 1.00 93.50 269 GLY A N 1
ATOM 2017 C CA . GLY A 1 269 ? -15.864 -4.775 -0.662 1.00 93.50 269 GLY A CA 1
ATOM 2018 C C . GLY A 1 269 ? -14.369 -4.909 -0.347 1.00 93.50 269 GLY A C 1
ATOM 2019 O O . GLY A 1 269 ? -13.862 -6.032 -0.321 1.00 93.50 269 GLY A O 1
ATOM 2020 N N . VAL A 1 270 ? -13.645 -3.812 -0.093 1.00 95.69 270 VAL A N 1
ATOM 2021 C CA . VAL A 1 270 ? -12.236 -3.869 0.335 1.00 95.69 270 VAL A CA 1
ATOM 2022 C C . VAL A 1 270 ? -12.161 -4.240 1.817 1.00 95.69 270 VAL A C 1
ATOM 2024 O O . VAL A 1 270 ? -12.658 -3.508 2.673 1.00 95.69 270 VAL A O 1
ATOM 2027 N N . LYS A 1 271 ? -11.461 -5.327 2.167 1.00 95.44 271 LYS A N 1
ATOM 2028 C CA . LYS A 1 271 ? -11.191 -5.645 3.577 1.00 95.44 271 LYS A CA 1
ATOM 2029 C C . LYS A 1 271 ? -10.185 -4.643 4.162 1.00 95.44 271 LYS A C 1
ATOM 2031 O O . LYS A 1 271 ? -9.004 -4.680 3.810 1.00 95.44 271 LYS A O 1
ATOM 2036 N N . ILE A 1 272 ? -10.619 -3.764 5.063 1.00 96.12 272 ILE A N 1
ATOM 2037 C CA . ILE A 1 272 ? -9.739 -2.793 5.733 1.00 96.12 272 ILE A CA 1
ATOM 2038 C C . ILE A 1 272 ? -9.203 -3.402 7.030 1.00 96.12 272 ILE A C 1
ATOM 2040 O O . ILE A 1 272 ? -9.965 -3.788 7.911 1.00 96.12 272 ILE A O 1
ATOM 2044 N N . THR A 1 273 ? -7.879 -3.483 7.160 1.00 95.94 273 THR A N 1
ATOM 2045 C CA . THR A 1 273 ? -7.220 -4.168 8.285 1.00 95.94 273 THR A CA 1
ATOM 2046 C C . THR A 1 273 ? -6.139 -3.306 8.915 1.00 95.94 273 THR A C 1
ATOM 2048 O O . THR A 1 273 ? -5.336 -2.724 8.193 1.00 95.94 273 THR A O 1
ATOM 2051 N N . VAL A 1 274 ? -6.058 -3.253 10.243 1.00 95.44 274 VAL A N 1
ATOM 2052 C CA . VAL A 1 274 ? -4.928 -2.647 10.962 1.00 95.44 274 VAL A CA 1
ATOM 2053 C C . VAL A 1 274 ? -3.957 -3.740 11.389 1.00 95.44 274 VAL A C 1
ATOM 2055 O O . VAL A 1 274 ? -4.354 -4.748 11.981 1.00 95.44 274 VAL A O 1
ATOM 2058 N N . ARG A 1 275 ? -2.673 -3.552 11.054 1.00 95.06 275 ARG A N 1
ATOM 2059 C CA . ARG A 1 275 ? -1.594 -4.478 11.433 1.00 95.06 275 ARG A CA 1
ATOM 2060 C C . ARG A 1 275 ? -0.221 -3.821 11.276 1.00 95.06 275 ARG A C 1
ATOM 2062 O O . ARG A 1 275 ? 0.198 -3.536 10.151 1.00 95.06 275 ARG A O 1
ATOM 2069 N N . PHE A 1 276 ? 0.505 -3.613 12.373 1.00 95.06 276 PHE A N 1
ATOM 2070 C CA . PHE A 1 276 ? 1.814 -2.959 12.326 1.00 95.06 276 PHE A CA 1
ATOM 2071 C C . PHE A 1 276 ? 2.905 -3.918 11.818 1.00 95.06 276 PHE A C 1
ATOM 2073 O O . PHE A 1 276 ? 3.527 -3.635 10.787 1.00 95.06 276 PHE A O 1
ATOM 2080 N N . LEU A 1 277 ? 3.085 -5.071 12.474 1.00 95.31 277 LEU A N 1
ATOM 2081 C CA . LEU A 1 277 ? 4.050 -6.125 12.131 1.00 95.31 277 LEU A CA 1
ATOM 2082 C C . LEU A 1 277 ? 3.378 -7.353 11.481 1.00 95.31 277 LEU A C 1
ATOM 2084 O O . LEU A 1 277 ? 2.237 -7.679 11.808 1.00 95.31 277 LEU A O 1
ATOM 2088 N N . PRO A 1 278 ? 4.103 -8.140 10.659 1.00 93.44 278 PRO A N 1
ATOM 2089 C CA . PRO A 1 278 ? 3.604 -9.407 10.105 1.00 93.44 278 PRO A CA 1
ATOM 2090 C C . PRO A 1 278 ? 3.298 -10.499 11.145 1.00 93.44 278 PRO A C 1
ATOM 2092 O O . PRO A 1 278 ? 2.705 -11.519 10.790 1.00 93.44 278 PRO A O 1
ATOM 2095 N N . GLY A 1 279 ? 3.729 -10.316 12.399 1.00 92.94 279 GLY A N 1
ATOM 2096 C CA . GLY A 1 279 ? 3.455 -11.216 13.524 1.00 92.94 279 GLY A CA 1
ATOM 2097 C C . GLY A 1 279 ? 2.263 -10.807 14.397 1.00 92.94 279 GLY A C 1
ATOM 2098 O O . GLY A 1 279 ? 1.764 -11.647 15.138 1.00 92.94 279 GLY A O 1
ATOM 2099 N N . ASP A 1 280 ? 1.781 -9.564 14.298 1.00 93.25 280 ASP A N 1
ATOM 2100 C CA . ASP A 1 280 ? 0.686 -9.070 15.145 1.00 93.25 280 ASP A CA 1
ATOM 2101 C C . ASP A 1 280 ? -0.648 -9.733 14.776 1.00 93.25 280 ASP A C 1
ATOM 2103 O O . ASP A 1 280 ? -0.822 -10.217 13.654 1.00 93.25 280 ASP A O 1
ATOM 2107 N N . THR A 1 281 ? -1.632 -9.711 15.674 1.00 91.56 281 THR A N 1
ATOM 2108 C CA . THR A 1 281 ? 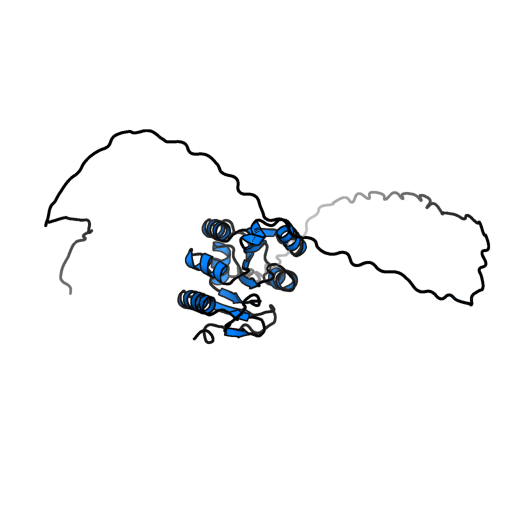-3.013 -10.079 15.327 1.00 91.56 281 THR A CA 1
ATOM 2109 C C . THR A 1 281 ? -3.580 -9.068 14.328 1.00 91.56 281 THR A C 1
ATOM 2111 O O . THR A 1 281 ? -3.533 -7.864 14.570 1.00 91.56 281 THR A O 1
ATOM 2114 N N . GLU A 1 282 ? -4.117 -9.543 13.203 1.00 91.12 282 GLU A N 1
ATOM 2115 C CA . GLU A 1 282 ? -4.822 -8.690 12.242 1.00 91.12 282 GLU A CA 1
ATOM 2116 C C . GLU A 1 282 ? -6.163 -8.237 12.836 1.00 91.12 282 GLU A C 1
ATOM 2118 O O . GLU A 1 282 ? -6.973 -9.074 13.233 1.00 91.12 282 GLU A O 1
ATOM 2123 N N . GLN A 1 283 ? -6.394 -6.924 12.896 1.00 91.44 283 GLN A N 1
ATOM 2124 C CA . GLN A 1 283 ? -7.658 -6.350 13.359 1.00 91.44 283 GLN A CA 1
ATOM 2125 C C . GLN A 1 283 ? -8.454 -5.831 12.161 1.00 91.44 283 GLN A C 1
ATOM 2127 O O . GLN A 1 283 ? -7.915 -5.096 11.333 1.00 91.44 283 GLN A O 1
ATOM 2132 N N . ASP A 1 284 ? -9.726 -6.213 12.057 1.00 91.25 284 ASP A N 1
ATOM 2133 C CA . ASP A 1 284 ? -10.643 -5.650 11.065 1.00 91.25 284 ASP A CA 1
ATOM 2134 C C . ASP A 1 284 ? -11.145 -4.286 11.556 1.00 91.25 284 ASP A C 1
ATOM 2136 O O . ASP A 1 284 ? -11.592 -4.155 12.696 1.00 91.25 284 ASP A O 1
ATOM 2140 N N . VAL A 1 285 ? -11.044 -3.266 10.706 1.00 86.06 285 VAL A N 1
ATOM 2141 C CA . VAL A 1 285 ? -11.461 -1.894 11.034 1.00 86.06 285 VAL A CA 1
ATOM 2142 C C . VAL A 1 285 ? -12.929 -1.660 10.675 1.00 86.06 285 VAL A C 1
ATOM 2144 O O . VAL A 1 285 ? -13.509 -0.665 11.100 1.00 86.06 285 VAL A O 1
ATOM 2147 N N . GLY A 1 286 ? -13.566 -2.556 9.913 1.00 77.00 286 GLY A N 1
ATOM 2148 C CA . GLY A 1 286 ? -14.934 -2.377 9.424 1.00 77.00 286 GLY A CA 1
ATOM 2149 C C . GLY A 1 286 ? -15.959 -2.101 10.530 1.00 77.00 286 GLY A C 1
ATOM 2150 O O . GLY A 1 286 ? -16.889 -1.327 10.302 1.00 77.00 286 GLY A O 1
ATOM 2151 N N . SER A 1 287 ? -15.739 -2.661 11.726 1.00 74.00 287 SER A N 1
ATOM 2152 C CA . SER A 1 287 ? -16.526 -2.446 12.950 1.00 74.00 287 SER A CA 1
ATOM 2153 C C . SER A 1 287 ? -16.159 -1.180 13.739 1.00 74.00 287 SER A C 1
ATOM 2155 O O . SER A 1 287 ? -16.968 -0.709 14.533 1.00 74.00 287 SER A O 1
ATOM 2157 N N . LEU A 1 288 ? -14.959 -0.624 13.537 1.00 75.38 288 LEU A N 1
ATOM 2158 C CA . LEU A 1 288 ? -14.464 0.587 14.209 1.00 75.38 288 LEU A CA 1
ATOM 2159 C C . LEU A 1 288 ? -14.779 1.871 13.427 1.00 75.38 288 LEU A C 1
ATOM 2161 O O . LEU A 1 288 ? -14.748 2.958 13.997 1.00 75.38 288 LEU A O 1
ATOM 2165 N N . LEU A 1 289 ? -15.071 1.765 12.126 1.00 77.12 289 LEU A N 1
ATOM 2166 C CA . LEU A 1 289 ? -15.376 2.918 11.270 1.00 77.12 289 LEU A CA 1
ATOM 2167 C C . LEU A 1 289 ? -16.779 3.512 11.500 1.00 77.12 289 LEU A C 1
ATOM 2169 O O . LEU A 1 289 ? -17.014 4.643 11.068 1.00 77.12 289 LEU A O 1
ATOM 2173 N N . GLY A 1 290 ? -17.681 2.787 12.178 1.00 61.09 290 GLY A N 1
ATOM 2174 C CA . GLY A 1 290 ? -19.103 3.136 12.326 1.00 61.09 290 GLY A CA 1
ATOM 2175 C C . GLY A 1 290 ? -19.841 3.027 11.001 1.00 61.09 290 GLY A C 1
ATOM 2176 O O . GLY A 1 290 ? -19.839 4.037 10.264 1.00 61.09 290 GLY A O 1
#